Protein AF-A0AAD0M467-F1 (afdb_monomer_lite)

Secondary structure (DSSP, 8-state):
----EE-S-EEHHHHHHH-SS--SEEEEEE--S--S---TT-SEEEEE--EETTEE-HHHHHHHHHHHHTT--EEEEEETT-SS-HHHHHHHHHHTT-EEEEEPPSS--HHHHHHHHHHHHHHHHHHHT-TT--S-EETHHHHHHHHHHHHTT---SSS-S-HHHIIIIITT--HHHHHHHHHHHHHHHHHHHTSHHHHHHHHHHHHHHHHHHHHHHHHHHHHHHHHHHHHT-HHHHHHHHHHHHHTT-PPPHHHHHHHHHHHHHS-STHHHHHHHHHHHHTTTS--HHHHHHHHHHHHHHHHHHHTT--

Radius of gyration: 24.46 Å; chains: 1; bounding box: 50×54×77 Å

Foldseek 3Di:
DDQDEADDADEPVVLVVVLPDDRLHYENYEDPDADLDDRPSHQEYEYEFDDDPNHTDPSSLVNLLSCVVVVRAYEYEYELVHPDFLLVVLVSCVVSVHAYEHFQDPDPDPVSLVSSLVRVLRNLLNCLVCVVRPHHYPPLVLLLVCVLCVLVVHDDPDSDPDPVCCVRPVVSDDPVSVVVSSVSSVCSLQVSLVHPVSSSVVSVVVVVVVLVVLQVLQVVLLVQLLVCLVVVPLVSNVVSVVVCVVSVSHYPPVSLVVSLVSNVVRPDDSLVVVLVVLVVVLVPDPDVVSNVVSVVSNVVSVVSVVVVVD

Organism: NCBI:txid629260

Structure (mmCIF, N/CA/C/O backbone):
data_AF-A0AAD0M467-F1
#
_entry.id   AF-A0AAD0M467-F1
#
loop_
_atom_site.group_PDB
_atom_site.id
_atom_site.type_symbol
_atom_site.label_atom_id
_atom_site.label_alt_id
_atom_site.label_comp_id
_atom_site.label_asym_id
_atom_site.label_entity_id
_atom_site.label_seq_id
_atom_site.pdbx_PDB_ins_code
_atom_site.Cartn_x
_atom_site.Cartn_y
_atom_site.Cartn_z
_atom_site.occupancy
_atom_site.B_iso_or_equiv
_atom_site.auth_seq_id
_atom_site.auth_comp_id
_atom_site.auth_asym_id
_atom_site.auth_atom_id
_atom_site.pdbx_PDB_model_num
ATOM 1 N N . MET A 1 1 ? 8.863 -8.932 20.122 1.00 42.50 1 MET A N 1
ATOM 2 C CA . MET A 1 1 ? 9.435 -9.953 19.214 1.00 42.50 1 MET A CA 1
ATOM 3 C C . MET A 1 1 ? 9.821 -9.207 17.952 1.00 42.50 1 MET A C 1
ATOM 5 O O . MET A 1 1 ? 9.033 -8.364 17.559 1.00 42.50 1 MET A O 1
ATOM 9 N N . SER A 1 2 ? 11.020 -9.396 17.398 1.00 50.34 2 SER A N 1
ATOM 10 C CA . SER A 1 2 ? 11.390 -8.725 16.142 1.00 50.34 2 SER A CA 1
ATOM 11 C C . SER A 1 2 ? 10.468 -9.203 15.022 1.00 50.34 2 SER A C 1
ATOM 13 O O . SER A 1 2 ? 10.265 -10.415 14.919 1.00 50.34 2 SER A O 1
ATOM 15 N N . ASP A 1 3 ? 9.960 -8.298 14.190 1.00 68.38 3 ASP A N 1
ATOM 16 C CA . ASP A 1 3 ? 9.276 -8.665 12.951 1.00 68.38 3 ASP A CA 1
ATOM 17 C C . ASP A 1 3 ? 10.282 -9.387 12.051 1.00 68.38 3 ASP A C 1
ATOM 19 O O . ASP A 1 3 ? 11.207 -8.787 11.504 1.00 68.38 3 ASP A O 1
ATOM 23 N N . GLN A 1 4 ? 10.188 -10.713 12.008 1.00 81.81 4 GLN A N 1
ATOM 24 C CA . GLN A 1 4 ? 11.037 -11.538 11.161 1.00 81.81 4 GLN A CA 1
ATOM 25 C C . GLN A 1 4 ? 10.384 -11.641 9.789 1.00 81.81 4 GLN A C 1
ATOM 27 O O . GLN A 1 4 ? 9.219 -12.026 9.679 1.00 81.81 4 GLN A O 1
ATOM 32 N N . TYR A 1 5 ? 11.157 -11.323 8.759 1.00 85.19 5 TYR A N 1
ATOM 33 C CA . TYR A 1 5 ? 10.729 -11.388 7.372 1.00 85.19 5 TYR A CA 1
ATOM 34 C C . TYR A 1 5 ? 11.536 -12.442 6.629 1.00 85.19 5 TYR A C 1
ATOM 36 O O . TYR A 1 5 ? 12.749 -12.564 6.816 1.00 85.19 5 TYR A O 1
ATOM 44 N N . LEU A 1 6 ? 10.857 -13.178 5.761 1.00 87.94 6 LEU A N 1
ATOM 45 C CA . LEU A 1 6 ? 11.460 -14.081 4.799 1.00 87.94 6 LEU A CA 1
ATOM 46 C C . LEU A 1 6 ? 11.201 -13.533 3.396 1.00 87.94 6 LEU A C 1
ATOM 48 O O . LEU A 1 6 ? 10.071 -13.569 2.921 1.00 87.94 6 LEU A O 1
ATOM 52 N N . PHE A 1 7 ? 12.254 -13.043 2.745 1.00 86.81 7 PHE A N 1
ATOM 53 C CA . PHE A 1 7 ? 12.218 -12.556 1.363 1.00 86.81 7 PHE A CA 1
ATOM 54 C C . PHE A 1 7 ? 12.885 -13.553 0.413 1.00 86.81 7 PHE A C 1
ATOM 56 O O . PHE A 1 7 ? 13.715 -14.368 0.828 1.00 86.81 7 PHE A O 1
ATOM 63 N N . GLY A 1 8 ? 12.559 -13.456 -0.872 1.00 84.38 8 GLY A N 1
ATOM 64 C CA . GLY A 1 8 ? 13.196 -14.216 -1.946 1.00 84.38 8 GLY A CA 1
ATOM 65 C C . GLY A 1 8 ? 12.226 -15.150 -2.666 1.00 84.38 8 GLY A C 1
ATOM 66 O O . GLY A 1 8 ? 11.065 -15.238 -2.290 1.00 84.38 8 GLY A O 1
ATOM 67 N N . PRO A 1 9 ? 12.678 -15.836 -3.724 1.00 89.56 9 PRO A N 1
ATOM 68 C CA . PRO A 1 9 ? 11.813 -16.723 -4.485 1.00 89.56 9 PRO A CA 1
ATOM 69 C C . PRO A 1 9 ? 11.494 -17.976 -3.665 1.00 89.56 9 PRO A C 1
ATOM 71 O O . PRO A 1 9 ? 12.374 -18.804 -3.423 1.00 89.56 9 PRO A O 1
ATOM 74 N N . HIS A 1 10 ? 10.230 -18.129 -3.282 1.00 93.44 10 HIS A N 1
ATOM 75 C CA . HIS A 1 10 ? 9.720 -19.312 -2.586 1.00 93.44 10 HIS A CA 1
ATOM 76 C C . HIS A 1 10 ? 8.592 -19.933 -3.392 1.00 93.44 10 HIS A C 1
ATOM 78 O O . HIS A 1 10 ? 7.775 -19.219 -3.955 1.00 93.44 10 HIS A O 1
ATOM 84 N N . LYS A 1 11 ? 8.500 -21.258 -3.419 1.00 94.00 11 LYS A N 1
ATOM 85 C CA . LYS A 1 11 ? 7.320 -21.945 -3.953 1.00 94.00 11 LYS A CA 1
ATOM 86 C C . LYS A 1 11 ? 6.336 -22.199 -2.830 1.00 94.00 11 LYS A C 1
ATOM 88 O O . LYS A 1 11 ? 6.740 -22.646 -1.753 1.00 94.00 11 LYS A O 1
ATOM 93 N N . ILE A 1 12 ? 5.047 -21.982 -3.076 1.00 92.31 12 ILE A N 1
ATOM 94 C CA . ILE A 1 12 ? 4.032 -22.286 -2.064 1.00 92.31 12 ILE A CA 1
ATOM 95 C C . ILE A 1 12 ? 4.047 -23.768 -1.667 1.00 92.31 12 ILE A C 1
ATOM 97 O O . ILE A 1 12 ? 3.876 -24.077 -0.487 1.00 92.31 12 ILE A O 1
ATOM 101 N N . SER A 1 13 ? 4.339 -24.679 -2.605 1.00 92.38 13 SER A N 1
ATOM 102 C CA . SER A 1 13 ? 4.487 -26.109 -2.307 1.00 92.38 13 SER A CA 1
ATOM 103 C C . SER A 1 13 ? 5.560 -26.391 -1.253 1.00 92.38 13 SER A C 1
ATOM 105 O O . SER A 1 13 ? 5.378 -27.257 -0.397 1.00 92.38 13 SER A O 1
ATOM 107 N N . ASP A 1 14 ? 6.668 -25.651 -1.305 1.00 92.00 14 ASP A N 1
ATOM 108 C CA . ASP A 1 14 ? 7.822 -25.861 -0.435 1.00 92.00 14 ASP A CA 1
ATOM 109 C C . ASP A 1 14 ? 7.540 -25.312 0.965 1.00 92.00 14 ASP A C 1
ATOM 111 O O . ASP A 1 14 ? 7.820 -25.976 1.964 1.00 92.00 14 ASP A O 1
ATOM 115 N N . LEU A 1 15 ? 6.897 -24.143 1.051 1.00 90.44 15 LEU A N 1
ATOM 116 C CA . LEU A 1 15 ? 6.472 -23.559 2.326 1.00 90.44 15 LEU A CA 1
ATOM 117 C C . LEU A 1 15 ? 5.465 -24.465 3.051 1.00 90.44 15 LEU A C 1
ATOM 119 O O . LEU A 1 15 ? 5.572 -24.691 4.259 1.00 90.44 15 LEU A O 1
ATOM 123 N N . LEU A 1 16 ? 4.522 -25.045 2.306 1.00 88.38 16 LEU A N 1
ATOM 124 C CA . LEU A 1 16 ? 3.522 -25.971 2.842 1.00 88.38 16 LEU A CA 1
ATOM 125 C C . LEU A 1 16 ? 4.108 -27.298 3.327 1.00 88.38 16 LEU A C 1
ATOM 127 O O . LEU A 1 16 ? 3.468 -27.965 4.139 1.00 88.38 16 LEU A O 1
ATOM 131 N N . ALA A 1 17 ? 5.293 -27.686 2.854 1.00 87.38 17 ALA A N 1
ATOM 132 C CA . ALA A 1 17 ? 5.981 -28.885 3.321 1.00 87.38 17 ALA A CA 1
ATOM 133 C C . ALA A 1 17 ? 6.684 -28.677 4.672 1.00 87.38 17 ALA A C 1
ATOM 135 O O . ALA A 1 17 ? 6.898 -29.647 5.398 1.00 87.38 17 ALA A O 1
ATOM 136 N N . VAL A 1 18 ? 7.046 -27.434 5.006 1.00 83.62 18 VAL A N 1
ATOM 137 C CA . VAL A 1 18 ? 7.773 -27.098 6.239 1.00 83.62 18 VAL A CA 1
ATOM 138 C C . VAL A 1 18 ? 6.812 -26.891 7.416 1.00 83.62 18 VAL A C 1
ATOM 140 O O . VAL A 1 18 ? 7.102 -27.405 8.489 1.00 83.62 18 VAL A O 1
ATOM 143 N N . GLN A 1 19 ? 5.664 -26.229 7.196 1.00 72.19 19 GLN A N 1
ATOM 144 C CA . GLN A 1 19 ? 4.566 -25.885 8.137 1.00 72.19 19 GLN A CA 1
ATOM 145 C C . GLN A 1 19 ? 4.924 -25.197 9.472 1.00 72.19 19 GLN A C 1
ATOM 147 O O . GLN A 1 19 ? 4.149 -24.352 9.909 1.00 72.19 19 GLN A O 1
ATOM 152 N N . GLU A 1 20 ? 6.056 -25.508 10.100 1.00 77.44 20 GLU A N 1
ATOM 153 C CA . GLU A 1 20 ? 6.498 -24.991 11.399 1.00 77.44 20 GLU A CA 1
ATOM 154 C C . GLU A 1 20 ? 7.774 -24.151 11.268 1.00 77.44 20 GLU A C 1
ATOM 156 O O . GLU A 1 20 ? 8.696 -24.490 10.519 1.00 77.44 20 GLU A O 1
ATOM 161 N N . GLY A 1 21 ? 7.862 -23.070 12.048 1.00 79.06 21 GLY A N 1
ATOM 162 C CA . GLY A 1 21 ? 9.080 -22.258 12.146 1.00 79.06 21 GLY A CA 1
ATOM 163 C C . GLY A 1 21 ? 9.312 -21.343 10.944 1.00 79.06 21 GLY A C 1
ATOM 164 O O . GLY A 1 21 ? 10.433 -20.874 10.730 1.00 79.06 21 GLY A O 1
ATOM 165 N N . LEU A 1 22 ? 8.262 -21.088 10.160 1.00 84.06 22 LEU A N 1
ATOM 166 C CA . LEU A 1 22 ? 8.288 -20.070 9.120 1.00 84.06 22 LEU A CA 1
ATOM 167 C C . LEU A 1 22 ? 8.335 -18.679 9.751 1.00 84.06 22 LEU A C 1
ATOM 169 O O . LEU A 1 22 ? 7.801 -18.437 10.836 1.00 84.06 22 LEU A O 1
ATOM 173 N N . ALA A 1 23 ? 8.967 -17.743 9.046 1.00 86.06 23 ALA A N 1
ATOM 174 C CA . ALA A 1 23 ? 8.872 -16.345 9.429 1.00 86.06 23 ALA A CA 1
ATOM 175 C C . ALA A 1 23 ? 7.393 -15.903 9.392 1.00 86.06 23 ALA A C 1
ATOM 177 O O . ALA A 1 23 ? 6.656 -16.318 8.495 1.00 86.06 23 ALA A O 1
ATOM 178 N N . PRO A 1 24 ? 6.949 -15.040 10.323 1.00 87.88 24 PRO A N 1
ATOM 179 C CA . PRO A 1 24 ? 5.575 -14.545 10.349 1.00 87.88 24 PRO A CA 1
ATOM 180 C C . PRO A 1 24 ? 5.214 -13.736 9.097 1.00 87.88 24 PRO A C 1
ATOM 182 O O . PRO A 1 24 ? 4.036 -13.611 8.779 1.00 87.88 24 PRO A O 1
ATOM 185 N N . HIS A 1 25 ? 6.198 -13.198 8.380 1.00 89.69 25 HIS A N 1
ATOM 186 C CA . HIS A 1 25 ? 5.993 -12.449 7.149 1.00 89.69 25 HIS A CA 1
ATOM 187 C C . HIS A 1 25 ? 6.814 -13.090 6.029 1.00 89.69 25 HIS A C 1
ATOM 189 O O . HIS A 1 25 ? 8.039 -13.169 6.139 1.00 89.69 25 HIS A O 1
ATOM 195 N N . VAL A 1 26 ? 6.155 -13.565 4.970 1.00 92.19 26 VAL A N 1
ATOM 196 C CA . VAL A 1 26 ? 6.812 -14.269 3.855 1.00 92.19 26 VAL A CA 1
ATOM 197 C C . VAL A 1 26 ? 6.483 -13.586 2.538 1.00 92.19 26 VAL A C 1
ATOM 199 O O . VAL A 1 26 ? 5.330 -13.281 2.273 1.00 92.19 26 VAL A O 1
ATOM 202 N N . PHE A 1 27 ? 7.493 -13.363 1.713 1.00 93.12 27 PHE A N 1
ATOM 203 C CA . PHE A 1 27 ? 7.432 -12.529 0.521 1.00 93.12 27 PHE A CA 1
ATOM 204 C C . PHE A 1 27 ? 8.228 -13.159 -0.623 1.00 93.12 27 PHE A C 1
ATOM 206 O O . PHE A 1 27 ? 9.227 -13.835 -0.376 1.00 93.12 27 PHE A O 1
ATOM 213 N N . GLY A 1 28 ? 7.805 -12.915 -1.861 1.00 93.62 28 GLY A N 1
ATOM 214 C CA . GLY A 1 28 ? 8.350 -13.512 -3.077 1.00 93.62 28 GLY A CA 1
ATOM 215 C C . GLY A 1 28 ? 7.804 -14.914 -3.361 1.00 93.62 28 GLY A C 1
ATOM 216 O O . GLY A 1 28 ? 8.515 -15.758 -3.912 1.00 93.62 28 GLY A O 1
ATOM 217 N N . VAL A 1 29 ? 6.555 -15.193 -2.967 1.00 95.38 29 VAL A N 1
ATOM 218 C CA . VAL A 1 29 ? 5.943 -16.521 -3.120 1.00 95.38 29 VAL A CA 1
ATOM 219 C C . VAL A 1 29 ? 5.371 -16.711 -4.528 1.00 95.38 29 VAL A C 1
ATOM 221 O O . VAL A 1 29 ? 4.432 -16.028 -4.932 1.00 95.38 29 VAL A O 1
ATOM 224 N N . ASP A 1 30 ? 5.908 -17.680 -5.262 1.00 95.50 30 ASP A N 1
ATOM 225 C CA . ASP A 1 30 ? 5.357 -18.212 -6.507 1.00 95.50 30 ASP A CA 1
ATOM 226 C C . ASP A 1 30 ? 4.302 -19.284 -6.200 1.00 95.50 30 ASP A C 1
ATOM 228 O O . ASP A 1 30 ? 4.546 -20.245 -5.457 1.00 95.50 30 ASP A O 1
ATOM 232 N N . VAL A 1 31 ? 3.119 -19.120 -6.791 1.00 93.88 31 VAL A N 1
ATOM 233 C CA . VAL A 1 31 ? 2.046 -20.113 -6.733 1.00 93.88 31 VAL A CA 1
ATOM 234 C C . VAL A 1 31 ? 2.275 -21.105 -7.868 1.00 93.88 31 VAL A C 1
ATOM 236 O O . VAL A 1 31 ? 1.841 -20.914 -9.006 1.00 93.88 31 VAL A O 1
ATOM 239 N N . ASP A 1 32 ? 3.021 -22.160 -7.550 1.00 92.19 32 ASP A N 1
ATOM 240 C CA . ASP A 1 32 ? 3.384 -23.216 -8.493 1.00 92.19 32 ASP A CA 1
ATOM 241 C C . ASP A 1 32 ? 2.405 -24.396 -8.499 1.00 92.19 32 ASP A C 1
ATOM 243 O O . ASP A 1 32 ? 2.397 -25.187 -9.445 1.00 92.19 32 ASP A O 1
ATOM 247 N N . ALA A 1 33 ? 1.578 -24.500 -7.460 1.00 84.88 33 ALA A N 1
ATOM 248 C CA . ALA A 1 33 ? 0.423 -25.376 -7.408 1.00 84.88 33 ALA A CA 1
ATOM 249 C C . ALA A 1 33 ? -0.620 -24.822 -6.435 1.00 84.88 33 ALA A C 1
ATOM 251 O O . ALA A 1 33 ? -0.297 -24.400 -5.321 1.00 84.88 33 ALA A O 1
ATOM 252 N N . PHE A 1 34 ? -1.890 -24.909 -6.818 1.00 81.75 34 PHE A N 1
ATOM 253 C CA . PHE A 1 34 ? -2.986 -24.655 -5.895 1.00 81.75 34 PHE A CA 1
ATOM 254 C C . PHE A 1 34 ? -3.009 -25.678 -4.748 1.00 81.75 34 PHE A C 1
ATOM 256 O O . PHE A 1 34 ? -2.998 -26.894 -4.963 1.00 81.75 34 PHE A O 1
ATOM 263 N N . SER A 1 35 ? -3.121 -25.179 -3.519 1.00 76.81 35 SER A N 1
ATOM 264 C CA . SER A 1 35 ? -3.303 -25.988 -2.317 1.00 76.81 35 SER A CA 1
ATOM 265 C C . SER A 1 35 ? -4.427 -25.401 -1.470 1.00 76.81 35 SER A C 1
ATOM 267 O O . SER A 1 35 ? -4.420 -24.196 -1.249 1.00 76.81 35 SER A O 1
ATOM 269 N N . PRO A 1 36 ? -5.354 -26.222 -0.941 1.00 74.88 36 PRO A N 1
ATOM 270 C CA . PRO A 1 36 ? -6.398 -25.758 -0.028 1.00 74.88 36 PRO A CA 1
ATOM 271 C C . PRO A 1 36 ? -5.880 -25.468 1.391 1.00 74.88 36 PRO A C 1
ATOM 273 O O . PRO A 1 36 ? -6.660 -25.112 2.273 1.00 74.88 36 PRO A O 1
ATOM 276 N N . LEU A 1 37 ? -4.595 -25.727 1.655 1.00 77.62 37 LEU A N 1
ATOM 277 C CA . LEU A 1 37 ? -3.980 -25.532 2.961 1.00 77.62 37 LEU A CA 1
ATOM 278 C C . LEU A 1 37 ? -3.361 -24.139 3.045 1.00 77.62 37 LEU A C 1
ATOM 280 O O . LEU A 1 37 ? -2.554 -23.758 2.200 1.00 77.62 37 LEU A O 1
ATOM 284 N N . THR A 1 38 ? -3.692 -23.420 4.112 1.00 79.62 38 THR A N 1
ATOM 285 C CA . THR A 1 38 ? -3.069 -22.145 4.474 1.00 79.62 38 THR A CA 1
ATOM 286 C C . THR A 1 38 ? -1.960 -22.361 5.500 1.00 79.62 38 THR A C 1
ATOM 288 O O . THR A 1 38 ? -2.052 -23.253 6.345 1.00 79.62 38 THR A O 1
ATOM 291 N N . LEU A 1 39 ? -0.935 -21.515 5.472 1.00 83.31 39 LEU A N 1
ATOM 292 C CA . LEU A 1 39 ? 0.167 -21.542 6.436 1.00 83.31 39 LEU A CA 1
ATOM 293 C C . LEU A 1 39 ? -0.277 -20.901 7.763 1.00 83.31 39 LEU A C 1
ATOM 295 O O . LEU A 1 39 ? -0.512 -19.699 7.826 1.00 83.31 39 LEU A O 1
ATOM 299 N N . SER A 1 40 ? -0.414 -21.702 8.824 1.00 74.19 40 SER A N 1
ATOM 300 C CA . SER A 1 40 ? -1.068 -21.302 10.085 1.00 74.19 40 SER A CA 1
ATOM 301 C C . SER A 1 40 ? -0.310 -20.272 10.928 1.00 74.19 40 SER A C 1
ATOM 303 O O . SER A 1 40 ? -0.919 -19.616 11.767 1.00 74.19 40 SER A O 1
ATOM 305 N N . GLU A 1 41 ? 1.004 -20.138 10.736 1.00 81.00 41 GLU A N 1
ATOM 306 C CA . GLU A 1 41 ? 1.863 -19.234 11.523 1.00 81.00 41 GLU A CA 1
ATOM 307 C C . GLU A 1 41 ? 2.136 -17.894 10.820 1.00 81.00 41 GLU A C 1
ATOM 309 O O . GLU A 1 41 ? 2.733 -16.988 11.408 1.00 81.00 41 GLU A O 1
ATOM 314 N N . ILE A 1 42 ? 1.689 -17.747 9.569 1.00 85.06 42 ILE A N 1
ATOM 315 C CA . ILE A 1 42 ? 1.965 -16.562 8.761 1.00 85.06 42 ILE A CA 1
ATOM 316 C C . ILE A 1 42 ? 0.957 -15.451 9.065 1.00 85.06 42 ILE A C 1
ATOM 318 O O . ILE A 1 42 ? -0.255 -15.607 8.926 1.00 85.06 42 ILE A O 1
ATOM 322 N N . LYS A 1 43 ? 1.495 -14.288 9.429 1.00 87.44 43 LYS A N 1
ATOM 323 C CA . LYS A 1 43 ? 0.781 -13.027 9.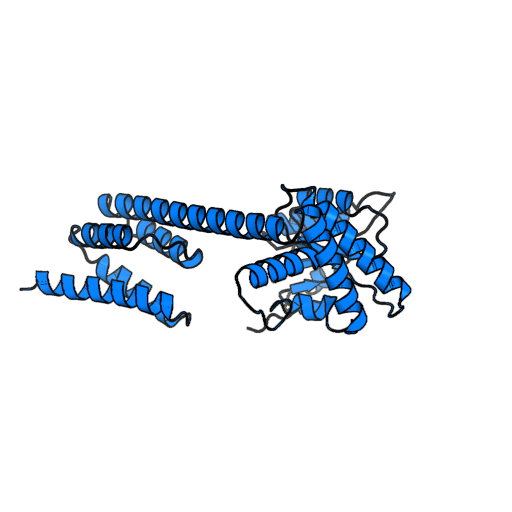647 1.00 87.44 43 LYS A CA 1
ATOM 324 C C . LYS A 1 43 ? 0.644 -12.184 8.386 1.00 87.44 43 LYS A C 1
ATOM 326 O O . LYS A 1 43 ? -0.236 -11.336 8.354 1.00 87.44 43 LYS A O 1
ATOM 331 N N . SER A 1 44 ? 1.500 -12.358 7.383 1.00 90.56 44 SER A N 1
ATOM 332 C CA . SER A 1 44 ? 1.279 -11.787 6.051 1.00 90.56 44 SER A CA 1
ATOM 333 C C . SER A 1 44 ? 2.045 -12.533 4.971 1.00 90.56 44 SER A C 1
ATOM 335 O O . SER A 1 44 ? 3.159 -13.005 5.214 1.00 90.56 44 SER A O 1
ATOM 337 N N . ILE A 1 45 ? 1.488 -12.561 3.762 1.00 93.69 45 ILE A N 1
ATOM 338 C CA . ILE A 1 45 ? 2.102 -13.234 2.619 1.00 93.69 45 ILE A CA 1
ATOM 339 C C . ILE A 1 45 ? 2.119 -12.353 1.368 1.00 93.69 45 ILE A C 1
ATOM 341 O O . ILE A 1 45 ? 1.127 -11.698 1.046 1.00 93.69 45 ILE A O 1
ATOM 345 N N . GLY A 1 46 ? 3.251 -12.339 0.671 1.00 95.25 46 GLY A N 1
ATOM 346 C CA . GLY A 1 46 ? 3.435 -11.707 -0.626 1.00 95.25 46 GLY A CA 1
ATOM 347 C C . GLY A 1 46 ? 3.493 -12.737 -1.748 1.00 95.25 46 GLY A C 1
ATOM 348 O O . GLY A 1 46 ? 4.338 -13.633 -1.722 1.00 95.25 46 GLY A O 1
ATOM 349 N N . PHE A 1 47 ? 2.580 -12.625 -2.713 1.00 96.81 47 PHE A N 1
ATOM 350 C CA . PHE A 1 47 ? 2.530 -13.481 -3.893 1.00 96.81 47 PHE A CA 1
ATOM 351 C C . PHE A 1 47 ? 3.000 -12.732 -5.132 1.00 96.81 47 PHE A C 1
ATOM 353 O O . PHE A 1 47 ? 2.505 -11.643 -5.429 1.00 96.81 47 PHE A O 1
ATOM 360 N N . VAL A 1 48 ? 3.898 -13.347 -5.897 1.00 96.75 48 VAL A N 1
ATOM 361 C CA . VAL A 1 48 ? 4.404 -12.770 -7.144 1.00 96.75 48 VAL A CA 1
ATOM 362 C C . VAL A 1 48 ? 3.322 -12.825 -8.217 1.00 96.75 48 VAL A C 1
ATOM 364 O O . VAL A 1 48 ? 2.775 -13.882 -8.535 1.00 96.75 48 VAL A O 1
ATOM 367 N N . ALA A 1 49 ? 3.017 -11.665 -8.793 1.00 97.12 49 ALA A N 1
ATOM 368 C CA . ALA A 1 49 ? 2.048 -11.517 -9.860 1.00 97.12 49 ALA A CA 1
ATOM 369 C C . ALA A 1 49 ? 2.473 -12.329 -11.088 1.00 97.12 49 ALA A C 1
ATOM 371 O O . ALA A 1 49 ? 3.610 -12.255 -11.560 1.00 97.12 49 ALA A O 1
ATOM 372 N N . LYS A 1 50 ? 1.523 -13.081 -11.642 1.00 95.38 50 LYS A N 1
ATOM 373 C CA . LYS A 1 50 ? 1.759 -13.999 -12.755 1.00 95.38 50 LYS A CA 1
ATOM 374 C C . LYS A 1 50 ? 0.617 -13.927 -13.754 1.00 95.38 50 LYS A C 1
ATOM 376 O O . LYS A 1 50 ? -0.548 -13.824 -13.374 1.00 95.38 50 LYS A O 1
ATOM 381 N N . ILE A 1 51 ? 0.967 -13.989 -15.038 1.00 95.06 51 ILE A N 1
ATOM 382 C CA . ILE A 1 51 ? 0.016 -13.964 -16.151 1.00 95.06 51 ILE A CA 1
ATOM 383 C C . ILE A 1 51 ? 0.119 -15.255 -16.948 1.00 95.06 51 ILE A C 1
ATOM 385 O O . ILE A 1 51 ? 1.208 -15.669 -17.347 1.00 95.06 51 ILE A O 1
ATOM 389 N N . VAL A 1 52 ? -1.034 -15.847 -17.247 1.00 91.81 52 VAL A N 1
ATOM 390 C CA . VAL A 1 52 ? -1.177 -17.014 -18.118 1.00 91.81 52 VAL A CA 1
ATOM 391 C C . VAL A 1 52 ? -2.257 -16.701 -19.148 1.00 91.81 52 VAL A C 1
ATOM 393 O O . VAL A 1 52 ? -3.373 -16.322 -18.812 1.00 91.81 52 VAL A O 1
ATOM 396 N N . GLY A 1 53 ? -1.923 -16.799 -20.438 1.00 88.56 53 GLY A N 1
ATOM 397 C CA . GLY A 1 53 ? -2.889 -16.520 -21.510 1.00 88.56 53 GLY A CA 1
ATOM 398 C C . GLY A 1 53 ? -3.368 -15.061 -21.586 1.00 88.56 53 GLY A C 1
ATOM 399 O O . GLY A 1 53 ? -4.450 -14.808 -22.106 1.00 88.56 53 GLY A O 1
ATOM 400 N N . GLY A 1 54 ? -2.577 -14.104 -21.084 1.00 89.94 54 GLY A N 1
ATOM 401 C CA . GLY A 1 54 ? -2.913 -12.672 -21.103 1.00 89.94 54 GLY A CA 1
ATOM 402 C C . GLY A 1 54 ? -3.843 -12.216 -19.974 1.00 89.94 54 GLY A C 1
ATOM 403 O O . GLY A 1 54 ? -4.319 -11.086 -20.007 1.00 89.94 54 GLY A O 1
ATOM 404 N N . GLN A 1 55 ? -4.105 -13.075 -18.989 1.00 92.81 55 GLN A N 1
ATOM 405 C CA . GLN A 1 55 ? -4.864 -12.760 -17.780 1.00 92.81 55 GLN A CA 1
ATOM 406 C C . GLN A 1 55 ? -4.061 -13.158 -16.542 1.00 92.81 55 GLN A C 1
ATOM 408 O O . GLN A 1 55 ? -3.125 -13.952 -16.650 1.00 92.81 55 GLN A O 1
ATOM 413 N N . PHE A 1 56 ? -4.428 -12.622 -15.377 1.00 94.88 56 PHE A N 1
ATOM 414 C CA . PHE A 1 56 ? -3.886 -13.100 -14.106 1.00 94.88 56 PHE A CA 1
ATOM 415 C C . PHE A 1 56 ? -4.086 -14.609 -13.963 1.00 94.88 56 PHE A C 1
ATOM 417 O O . PHE A 1 56 ? -5.133 -15.142 -14.334 1.00 94.88 56 PHE A O 1
ATOM 424 N N . ASP A 1 57 ? -3.067 -15.281 -13.438 1.00 95.31 57 ASP A N 1
ATOM 425 C CA . ASP A 1 57 ? -3.104 -16.718 -13.198 1.00 95.31 57 ASP A CA 1
ATOM 426 C C . ASP A 1 57 ? -4.246 -17.074 -12.230 1.00 95.31 57 ASP A C 1
ATOM 428 O O . ASP A 1 57 ? -4.348 -16.513 -11.138 1.00 95.31 57 ASP A O 1
ATOM 432 N N . TYR A 1 58 ? -5.124 -17.997 -12.629 1.00 93.50 58 TYR A N 1
ATOM 433 C CA . TYR A 1 58 ? -6.288 -18.364 -11.819 1.00 93.50 58 TYR A CA 1
ATOM 434 C C . TYR A 1 58 ? -5.876 -19.027 -10.506 1.00 93.50 58 TYR A C 1
ATOM 436 O O . TYR A 1 58 ? -6.472 -18.742 -9.472 1.00 93.50 58 TYR A O 1
ATOM 444 N N . GLU A 1 59 ? -4.828 -19.857 -10.526 1.00 94.50 59 GLU A N 1
ATOM 445 C CA . GLU A 1 59 ? -4.342 -20.526 -9.315 1.00 94.50 59 GLU A CA 1
ATOM 446 C C . GLU A 1 59 ? -3.805 -19.521 -8.290 1.00 94.50 59 GLU A C 1
ATOM 448 O O . GLU A 1 59 ? -4.026 -19.685 -7.088 1.00 94.50 59 GLU A O 1
ATOM 453 N N . LEU A 1 60 ? -3.161 -18.446 -8.760 1.00 95.62 60 LEU A N 1
ATOM 454 C CA . LEU A 1 60 ? -2.729 -17.328 -7.923 1.00 95.62 60 LEU A CA 1
ATOM 455 C C . LEU A 1 60 ? -3.934 -16.654 -7.255 1.00 95.62 60 LEU A C 1
ATOM 457 O O . LEU A 1 60 ? -3.959 -16.520 -6.033 1.00 95.62 60 LEU A O 1
ATOM 461 N N . LEU A 1 61 ? -4.948 -16.271 -8.038 1.00 95.19 61 LEU A N 1
ATOM 462 C CA . LEU A 1 61 ? -6.132 -15.585 -7.510 1.00 95.19 61 LEU A CA 1
ATOM 463 C C . LEU A 1 61 ? -6.914 -16.459 -6.519 1.00 95.19 61 LEU A C 1
ATOM 465 O O . LEU A 1 61 ? -7.287 -15.981 -5.447 1.00 95.19 61 LEU A O 1
ATOM 469 N N . ASP A 1 62 ? -7.115 -17.739 -6.833 1.00 94.06 62 ASP A N 1
ATOM 470 C CA . ASP A 1 62 ? -7.808 -18.680 -5.948 1.00 94.06 62 ASP A CA 1
ATOM 471 C C . ASP A 1 62 ? -7.045 -18.884 -4.631 1.00 94.06 62 ASP A C 1
ATOM 473 O O . ASP A 1 62 ? -7.650 -18.926 -3.557 1.00 94.06 62 ASP A O 1
ATOM 477 N N . THR A 1 63 ? -5.713 -18.947 -4.692 1.00 93.88 63 THR A N 1
ATOM 478 C CA . THR A 1 63 ? -4.855 -19.028 -3.501 1.00 93.88 63 THR A CA 1
ATOM 479 C C . THR A 1 63 ? -4.978 -17.763 -2.649 1.00 93.88 63 THR A C 1
ATOM 481 O O . THR A 1 63 ? -5.191 -17.854 -1.440 1.00 93.88 63 THR A O 1
ATOM 484 N N . MET A 1 64 ? -4.928 -16.574 -3.256 1.00 94.31 64 MET A N 1
ATOM 485 C CA . MET A 1 64 ? -5.116 -15.307 -2.536 1.00 94.31 64 MET A CA 1
ATOM 486 C C . MET A 1 64 ? -6.486 -15.255 -1.843 1.00 94.31 64 MET A C 1
ATOM 488 O O . MET A 1 64 ? -6.578 -14.912 -0.666 1.00 94.31 64 MET A O 1
ATOM 492 N N . ILE A 1 65 ? -7.557 -15.676 -2.520 1.00 92.62 65 ILE A N 1
ATOM 493 C CA . ILE A 1 65 ? -8.902 -15.719 -1.925 1.00 92.62 65 ILE A CA 1
ATOM 494 C C . ILE A 1 65 ? -8.940 -16.623 -0.682 1.00 92.62 65 ILE A C 1
ATOM 496 O O . ILE A 1 65 ? -9.615 -16.287 0.292 1.00 92.62 65 ILE A O 1
ATOM 500 N N . GLN A 1 66 ? -8.204 -17.735 -0.661 1.00 90.62 66 GLN A N 1
ATOM 501 C CA . GLN A 1 66 ? -8.131 -18.592 0.528 1.00 90.62 66 GLN A CA 1
ATOM 502 C C . GLN A 1 66 ? -7.401 -17.940 1.697 1.00 90.62 66 GLN A C 1
ATOM 504 O O . GLN A 1 66 ? -7.884 -17.997 2.827 1.00 90.62 66 GLN A O 1
ATOM 509 N N . TYR A 1 67 ? -6.268 -17.282 1.444 1.00 90.62 67 TYR A N 1
ATOM 510 C CA . TYR A 1 67 ? -5.546 -16.569 2.502 1.00 90.62 67 TYR A CA 1
ATOM 511 C C . TYR A 1 67 ? -6.389 -15.429 3.091 1.00 90.62 67 TYR A C 1
ATOM 513 O O . TYR A 1 67 ? -6.373 -15.197 4.302 1.00 90.62 67 TYR A O 1
ATOM 521 N N . ARG A 1 68 ? -7.229 -14.797 2.267 1.00 88.25 68 ARG A N 1
ATOM 522 C CA . ARG A 1 68 ? -8.195 -13.795 2.720 1.00 88.25 68 ARG A CA 1
ATOM 523 C C . ARG A 1 68 ? -9.239 -14.402 3.659 1.00 88.25 68 ARG A C 1
ATOM 525 O O . ARG A 1 68 ? -9.592 -13.780 4.658 1.00 88.25 68 ARG A O 1
ATOM 532 N N . GLN A 1 69 ? -9.727 -15.613 3.375 1.00 87.50 69 GLN A N 1
ATOM 533 C CA . GLN A 1 69 ? -10.721 -16.298 4.216 1.00 87.50 69 GLN A CA 1
ATOM 534 C C . GLN A 1 69 ? -10.204 -16.619 5.623 1.00 87.50 69 GLN A C 1
ATOM 536 O O . GLN A 1 69 ? -11.003 -16.696 6.554 1.00 87.50 69 GLN A O 1
ATOM 541 N N . VAL A 1 70 ? -8.888 -16.768 5.793 1.00 85.69 70 VAL A N 1
ATOM 542 C CA . VAL A 1 70 ? -8.247 -16.937 7.109 1.00 85.69 70 VAL A CA 1
ATOM 543 C C . VAL A 1 70 ? -7.750 -15.616 7.706 1.00 85.69 70 VAL A C 1
ATOM 545 O O . VAL A 1 70 ? -6.993 -15.625 8.671 1.00 85.69 70 VAL A O 1
ATOM 548 N N . HIS A 1 71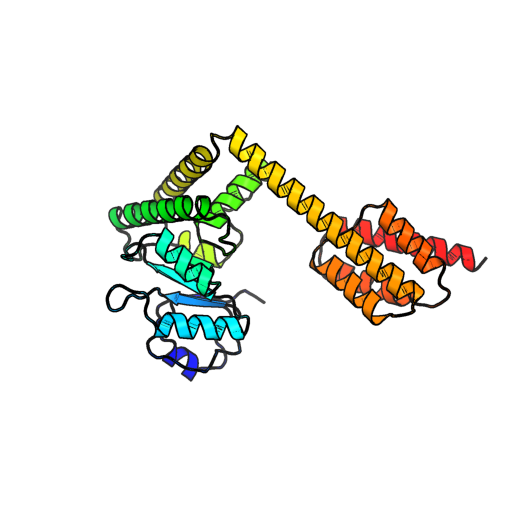 ? -8.188 -14.478 7.154 1.00 85.19 71 HIS A N 1
ATOM 549 C CA . HIS A 1 71 ? -7.814 -13.128 7.584 1.00 85.19 71 HIS A CA 1
ATOM 550 C C . HIS A 1 71 ? -6.300 -12.870 7.589 1.00 85.19 71 HIS A C 1
ATOM 552 O O . HIS A 1 71 ? -5.815 -12.073 8.388 1.00 85.19 71 HIS A O 1
ATOM 558 N N . CYS A 1 72 ? -5.551 -13.526 6.698 1.00 86.69 72 CYS A N 1
ATOM 559 C CA . CYS A 1 72 ? -4.140 -13.232 6.484 1.00 86.69 72 CYS A CA 1
ATOM 560 C C . CYS A 1 72 ? -4.020 -12.048 5.503 1.00 86.69 72 CYS A C 1
ATOM 562 O O . CYS A 1 72 ? -4.527 -12.155 4.386 1.00 86.69 72 CYS A O 1
ATOM 564 N N . PRO A 1 73 ? -3.386 -10.921 5.882 1.00 90.38 73 PRO A N 1
ATOM 565 C CA . PRO A 1 73 ? -3.004 -9.859 4.957 1.00 90.38 73 PRO A CA 1
ATOM 566 C C . PRO A 1 73 ? -2.206 -10.381 3.758 1.00 90.38 73 PRO A C 1
ATOM 568 O O . PRO A 1 73 ? -1.187 -11.060 3.920 1.00 90.38 73 PRO A O 1
ATOM 571 N N . ILE A 1 74 ? -2.654 -10.018 2.558 1.00 94.31 74 ILE A N 1
ATOM 572 C CA . ILE A 1 74 ? -2.051 -10.446 1.294 1.00 94.31 74 ILE A CA 1
ATOM 573 C C . ILE A 1 74 ? -1.454 -9.247 0.574 1.00 94.31 74 ILE A C 1
ATOM 575 O O . ILE A 1 74 ? -2.091 -8.198 0.468 1.00 94.31 74 ILE A O 1
ATOM 579 N N . PHE A 1 75 ? -0.268 -9.445 0.015 1.00 95.81 75 PHE A N 1
ATOM 580 C CA . PHE A 1 75 ? 0.402 -8.510 -0.871 1.00 95.81 75 PHE A CA 1
ATOM 581 C C . PHE A 1 75 ? 0.546 -9.145 -2.257 1.00 95.81 75 PHE A C 1
ATOM 583 O O . PHE A 1 75 ? 1.077 -10.242 -2.397 1.00 95.81 75 PHE A O 1
ATOM 590 N N . LEU A 1 76 ? 0.056 -8.470 -3.291 1.00 97.62 76 LEU A N 1
ATOM 591 C CA . LEU A 1 76 ? 0.324 -8.807 -4.681 1.00 97.62 76 LEU A CA 1
ATOM 592 C C . LEU A 1 76 ? 1.601 -8.084 -5.110 1.00 97.62 76 LEU A C 1
ATOM 594 O O . LEU A 1 76 ? 1.619 -6.860 -5.239 1.00 97.62 76 LEU A O 1
ATOM 598 N N . GLU A 1 77 ? 2.670 -8.839 -5.317 1.00 97.06 77 GLU A N 1
ATOM 599 C CA . GLU A 1 77 ? 3.973 -8.331 -5.730 1.00 97.06 77 GLU A CA 1
ATOM 600 C C . GLU A 1 77 ? 4.050 -8.255 -7.249 1.00 97.06 77 GLU A C 1
ATOM 602 O O . GLU A 1 77 ? 4.123 -9.271 -7.934 1.00 97.06 77 GLU A O 1
ATOM 607 N N . VAL A 1 78 ? 4.027 -7.044 -7.786 1.00 97.25 78 VAL A N 1
ATOM 608 C CA . VAL A 1 78 ? 3.937 -6.760 -9.214 1.00 97.25 78 VAL A CA 1
ATOM 609 C C . VAL A 1 78 ? 5.317 -6.360 -9.729 1.00 97.25 78 VAL A C 1
ATOM 611 O O . VAL A 1 78 ? 5.780 -5.268 -9.392 1.00 97.25 78 VAL A O 1
ATOM 614 N N . PRO A 1 79 ? 5.973 -7.196 -10.555 1.00 94.44 79 PRO A N 1
ATOM 615 C CA . PRO A 1 79 ? 7.234 -6.841 -11.196 1.00 94.44 79 PRO A CA 1
ATOM 616 C C . PRO A 1 79 ? 7.147 -5.531 -11.981 1.00 94.44 79 PRO A C 1
ATOM 618 O O . PRO A 1 79 ? 6.141 -5.245 -12.628 1.00 94.44 79 PRO A O 1
ATOM 621 N N . PHE A 1 80 ? 8.224 -4.747 -11.985 1.00 91.88 80 PHE A N 1
ATOM 622 C CA . PHE A 1 80 ? 8.289 -3.483 -12.729 1.00 91.88 80 PHE A CA 1
ATOM 623 C C . PHE A 1 80 ? 8.060 -3.613 -14.247 1.00 91.88 80 PHE A C 1
ATOM 625 O O . PHE A 1 80 ? 7.790 -2.631 -14.939 1.00 91.88 80 PHE A O 1
ATOM 632 N N . ASP A 1 81 ? 8.238 -4.815 -14.788 1.00 90.88 81 ASP A N 1
ATOM 633 C CA . ASP A 1 81 ? 8.042 -5.161 -16.187 1.00 90.88 81 ASP A CA 1
ATOM 634 C C . ASP A 1 81 ? 6.757 -5.957 -16.442 1.00 90.88 81 ASP A C 1
ATOM 636 O O . ASP A 1 81 ? 6.570 -6.476 -17.547 1.00 90.88 81 ASP A O 1
ATOM 640 N N . PHE A 1 82 ? 5.863 -6.015 -15.454 1.00 95.31 82 PHE A N 1
ATOM 641 C CA . PHE A 1 82 ? 4.594 -6.710 -15.566 1.00 95.31 82 PHE A CA 1
ATOM 642 C C . PHE A 1 82 ? 3.745 -6.109 -16.703 1.00 95.31 82 PHE A C 1
ATOM 644 O O . PHE A 1 82 ? 3.579 -4.894 -16.789 1.00 95.31 82 PHE A O 1
ATOM 651 N N . PRO A 1 83 ? 3.201 -6.931 -17.618 1.00 93.94 83 PRO A N 1
ATOM 652 C CA . PRO A 1 83 ? 2.658 -6.443 -18.887 1.00 93.94 83 PRO A CA 1
ATOM 653 C C . PRO A 1 83 ? 1.234 -5.866 -18.799 1.00 93.94 83 PRO A C 1
ATOM 655 O O . PRO A 1 83 ? 0.650 -5.545 -19.834 1.00 93.94 83 PRO A O 1
ATOM 658 N N . MET A 1 84 ? 0.651 -5.756 -17.602 1.00 94.50 84 MET A N 1
ATOM 659 C CA . MET A 1 84 ? -0.669 -5.151 -17.389 1.00 94.50 84 MET A CA 1
ATOM 660 C C . MET A 1 84 ? -0.552 -3.695 -16.943 1.00 94.50 84 MET A C 1
ATOM 662 O O . MET A 1 84 ? 0.415 -3.312 -16.291 1.00 94.50 84 MET A O 1
ATOM 666 N N . THR A 1 85 ? -1.565 -2.888 -17.262 1.00 95.62 85 THR A N 1
ATOM 667 C CA . THR A 1 85 ? -1.630 -1.502 -16.778 1.00 95.62 85 THR A CA 1
ATOM 668 C C . THR A 1 85 ? -1.830 -1.475 -15.266 1.00 95.62 85 THR A C 1
ATOM 670 O O . THR A 1 85 ? -2.465 -2.373 -14.701 1.00 95.62 85 THR A O 1
ATOM 673 N N . ALA A 1 86 ? -1.349 -0.426 -14.603 1.00 96.75 86 ALA A N 1
ATOM 674 C CA . ALA A 1 86 ? -1.500 -0.283 -13.158 1.00 96.75 86 ALA A CA 1
ATOM 675 C C . ALA A 1 86 ? -2.978 -0.298 -12.735 1.00 96.75 86 ALA A C 1
ATOM 677 O O . ALA A 1 86 ? -3.348 -0.913 -11.737 1.00 96.75 86 ALA A O 1
ATOM 678 N N . LYS A 1 87 ? -3.854 0.312 -13.542 1.00 95.94 87 LYS A N 1
ATOM 679 C CA . LYS A 1 87 ? -5.300 0.336 -13.293 1.00 95.94 87 LYS A CA 1
ATOM 680 C C . LYS A 1 87 ? -5.918 -1.061 -13.297 1.00 95.94 87 LYS A C 1
ATOM 682 O O . LYS A 1 87 ? -6.704 -1.373 -12.404 1.00 95.94 87 LYS A O 1
ATOM 687 N N . ASP A 1 88 ? -5.569 -1.898 -14.272 1.00 95.81 88 ASP A N 1
ATOM 688 C CA . ASP A 1 88 ? -6.090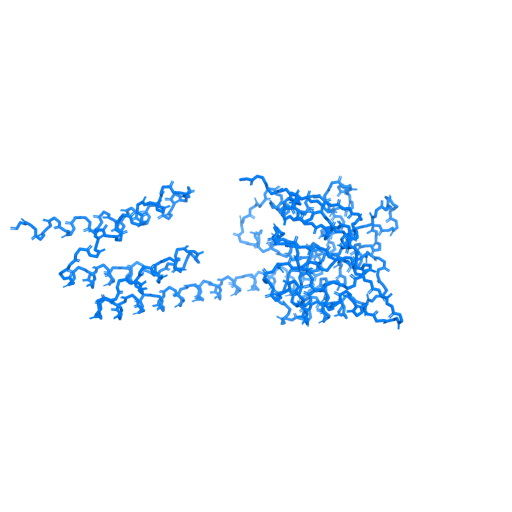 -3.268 -14.344 1.00 95.81 88 ASP A CA 1
ATOM 689 C C . ASP A 1 88 ? -5.596 -4.107 -13.161 1.00 95.81 88 ASP A C 1
ATOM 691 O O . ASP A 1 88 ? -6.362 -4.879 -12.581 1.00 95.81 88 ASP A O 1
ATOM 695 N N . VAL A 1 89 ? -4.338 -3.909 -12.756 1.00 97.25 89 VAL A N 1
ATOM 696 C CA . VAL A 1 89 ? -3.767 -4.553 -11.569 1.00 97.25 89 VAL A CA 1
ATOM 697 C C . VAL A 1 89 ? -4.514 -4.139 -10.300 1.00 97.25 89 VAL A C 1
ATOM 699 O O . VAL A 1 89 ? -4.914 -5.010 -9.531 1.00 97.25 89 VAL A O 1
ATOM 702 N N . LEU A 1 90 ? -4.770 -2.841 -10.094 1.00 97.00 90 LEU A N 1
ATOM 703 C CA . LEU A 1 90 ? -5.520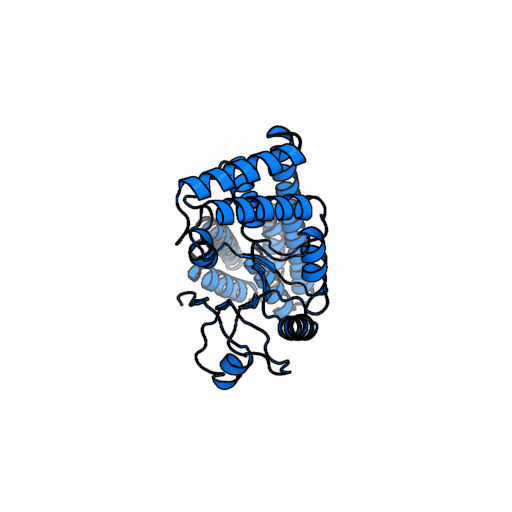 -2.351 -8.930 1.00 97.00 90 LEU A CA 1
ATOM 704 C C . LEU A 1 90 ? -6.958 -2.887 -8.898 1.00 97.00 90 LEU A C 1
ATOM 706 O O . LEU A 1 90 ? -7.456 -3.237 -7.832 1.00 97.00 90 LEU A O 1
ATOM 710 N N . ILE A 1 91 ? -7.628 -3.018 -10.046 1.00 94.62 91 ILE A N 1
ATOM 711 C CA . ILE A 1 91 ? -8.973 -3.618 -10.111 1.00 94.62 91 ILE A CA 1
ATOM 712 C C . ILE A 1 91 ? -8.945 -5.075 -9.631 1.00 94.62 91 ILE A C 1
ATOM 714 O O . ILE A 1 91 ? -9.805 -5.487 -8.848 1.00 94.62 91 ILE A O 1
ATOM 718 N N . VAL A 1 92 ? -7.955 -5.853 -10.076 1.00 95.19 92 VAL A N 1
ATOM 719 C CA . VAL A 1 92 ? -7.804 -7.253 -9.663 1.00 95.19 92 VAL A CA 1
ATOM 720 C C . VAL A 1 92 ? -7.448 -7.342 -8.182 1.00 95.19 92 VAL A C 1
ATOM 722 O O . VAL A 1 92 ? -8.129 -8.061 -7.450 1.00 95.19 92 VAL A O 1
ATOM 725 N N . ALA A 1 93 ? -6.470 -6.564 -7.720 1.00 96.31 93 ALA A N 1
ATOM 726 C CA . ALA A 1 93 ? -6.063 -6.517 -6.318 1.00 96.31 93 ALA A CA 1
ATOM 727 C C . ALA A 1 93 ? -7.236 -6.165 -5.389 1.00 96.31 93 ALA A C 1
ATOM 729 O O . ALA A 1 93 ? -7.445 -6.819 -4.368 1.00 96.31 93 ALA A O 1
ATOM 730 N N . HIS A 1 94 ? -8.074 -5.204 -5.787 1.00 94.19 94 HIS A N 1
ATOM 731 C CA . HIS A 1 94 ? -9.270 -4.833 -5.036 1.00 94.19 94 HIS A CA 1
ATOM 732 C C . HIS A 1 94 ? -10.268 -5.993 -4.908 1.00 94.19 94 HIS A C 1
ATOM 734 O O . HIS A 1 94 ? -10.847 -6.197 -3.844 1.00 94.19 94 HIS A O 1
ATOM 740 N N . SER A 1 95 ? -10.450 -6.789 -5.970 1.00 91.81 95 SER A N 1
ATOM 741 C CA . SER A 1 95 ? -11.400 -7.914 -5.979 1.00 91.81 95 SER A CA 1
ATOM 742 C C . SER A 1 95 ? -11.039 -9.033 -4.993 1.00 91.81 95 SER A C 1
ATOM 744 O O . SER A 1 95 ? -11.925 -9.712 -4.465 1.00 91.81 95 SER A O 1
ATOM 746 N N . VAL A 1 96 ? -9.745 -9.188 -4.707 1.00 92.38 96 VAL A N 1
ATOM 747 C CA . VAL A 1 96 ? -9.210 -10.160 -3.745 1.00 92.38 96 VAL A CA 1
ATOM 748 C C . VAL A 1 96 ? -8.783 -9.511 -2.424 1.00 92.38 96 VAL A C 1
ATOM 750 O O . VAL A 1 96 ? -8.238 -10.197 -1.567 1.00 92.38 96 VAL A O 1
ATOM 753 N N . GLU A 1 97 ? -9.074 -8.218 -2.238 1.00 92.94 97 GLU A N 1
ATOM 754 C CA . GLU A 1 97 ? -8.693 -7.407 -1.072 1.00 92.94 97 GLU A CA 1
ATOM 755 C C . GLU A 1 97 ? -7.194 -7.474 -0.726 1.00 92.94 97 GLU A C 1
ATOM 757 O O . GLU A 1 97 ? -6.819 -7.451 0.445 1.00 92.94 97 GLU A O 1
ATOM 762 N N . SER A 1 98 ? -6.324 -7.543 -1.736 1.00 94.69 98 SER A N 1
ATOM 763 C CA . SER A 1 98 ? -4.874 -7.545 -1.531 1.00 94.69 98 SER A CA 1
ATOM 764 C C . SER A 1 98 ? -4.284 -6.141 -1.579 1.00 94.69 98 SER A C 1
ATOM 766 O O . SER A 1 98 ? -4.645 -5.335 -2.440 1.00 94.69 98 SER A O 1
ATOM 768 N N . ASN A 1 99 ? -3.289 -5.897 -0.733 1.00 95.31 99 ASN A N 1
ATOM 769 C CA . ASN A 1 99 ? -2.339 -4.806 -0.927 1.00 95.31 99 ASN A CA 1
ATOM 770 C C . ASN A 1 99 ? -1.500 -5.066 -2.185 1.00 95.31 99 ASN A C 1
ATOM 772 O O . ASN A 1 99 ? -1.398 -6.202 -2.647 1.00 95.31 99 ASN A O 1
ATOM 776 N N . VAL A 1 100 ? -0.880 -4.031 -2.738 1.00 96.75 100 VAL A N 1
ATOM 777 C CA . VAL A 1 100 ? -0.019 -4.125 -3.922 1.00 96.75 100 VAL A CA 1
ATOM 778 C C . VAL A 1 100 ? 1.382 -3.644 -3.576 1.00 96.75 100 VAL A C 1
ATOM 780 O O . VAL A 1 100 ? 1.546 -2.627 -2.909 1.00 96.75 100 VAL A O 1
ATOM 783 N N . ILE A 1 101 ? 2.395 -4.358 -4.054 1.00 95.56 101 ILE A N 1
ATOM 784 C CA . ILE A 1 101 ? 3.800 -3.955 -3.976 1.00 95.56 101 ILE A CA 1
ATOM 785 C C . ILE A 1 101 ? 4.323 -3.879 -5.403 1.00 95.56 101 ILE A C 1
ATOM 787 O O . ILE A 1 101 ? 4.372 -4.894 -6.089 1.00 95.56 101 ILE A O 1
ATOM 791 N N . VAL A 1 102 ? 4.727 -2.696 -5.859 1.00 95.19 102 VAL A N 1
ATOM 792 C CA . VAL A 1 102 ? 5.381 -2.543 -7.165 1.00 95.19 102 VAL A CA 1
ATOM 793 C C . VAL A 1 102 ? 6.861 -2.851 -6.984 1.00 95.19 102 VAL A C 1
ATOM 795 O O . VAL A 1 102 ? 7.624 -1.990 -6.545 1.00 95.19 102 VAL A O 1
ATOM 798 N N . THR A 1 103 ? 7.280 -4.081 -7.264 1.00 92.69 103 THR A N 1
ATOM 799 C CA . THR A 1 103 ? 8.622 -4.539 -6.898 1.00 92.69 103 THR A CA 1
ATOM 800 C C . THR A 1 103 ? 9.696 -3.882 -7.774 1.00 92.69 103 THR A C 1
ATOM 802 O O . THR A 1 103 ? 9.529 -3.783 -8.996 1.00 92.69 103 THR A O 1
ATOM 805 N N . PRO A 1 104 ? 10.795 -3.388 -7.171 1.00 90.69 104 PRO A N 1
ATOM 806 C CA . PRO A 1 104 ? 11.882 -2.780 -7.924 1.00 90.69 104 PRO A CA 1
ATOM 807 C C . PRO A 1 104 ? 12.659 -3.820 -8.738 1.00 90.69 104 PRO A C 1
ATOM 809 O O . PRO A 1 104 ? 12.583 -5.023 -8.465 1.00 90.69 104 PRO A O 1
ATOM 812 N N . PRO A 1 105 ? 13.422 -3.381 -9.751 1.00 89.44 105 PRO A N 1
ATOM 813 C CA . PRO A 1 105 ? 14.247 -4.281 -10.535 1.00 89.44 105 PRO A CA 1
ATOM 814 C C . PRO A 1 105 ? 15.353 -4.895 -9.676 1.00 89.44 105 PRO A C 1
ATOM 816 O O . PRO A 1 105 ? 16.052 -4.210 -8.936 1.00 89.44 105 PRO A O 1
ATOM 819 N N . THR A 1 106 ? 15.574 -6.199 -9.836 1.00 81.56 106 THR A N 1
ATOM 820 C CA . THR A 1 106 ? 16.744 -6.877 -9.255 1.00 81.56 106 THR A CA 1
ATOM 821 C C . THR A 1 106 ? 18.024 -6.579 -10.041 1.00 81.56 106 THR A C 1
ATOM 823 O O . THR A 1 106 ? 19.133 -6.750 -9.538 1.00 81.56 106 THR A O 1
ATOM 826 N N . SER A 1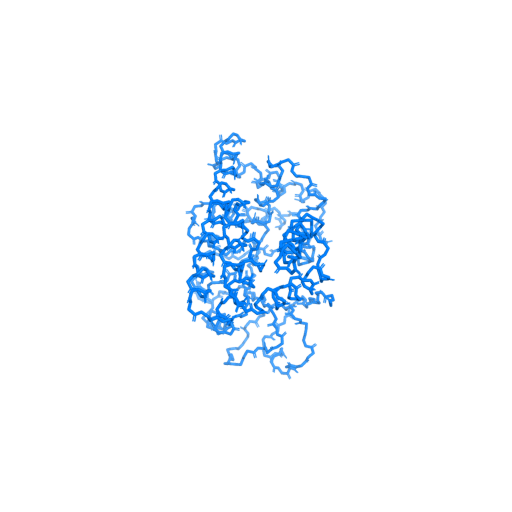 107 ? 17.888 -6.177 -11.309 1.00 69.50 107 SER A N 1
ATOM 827 C CA . SER A 1 107 ? 18.987 -5.706 -12.145 1.00 69.50 107 SER A CA 1
ATOM 828 C C . SER A 1 107 ? 19.296 -4.247 -11.814 1.00 69.50 107 SER A C 1
ATOM 830 O O . SER A 1 107 ? 18.466 -3.365 -11.986 1.00 69.50 107 SER A O 1
ATOM 832 N N . GLY A 1 108 ? 20.531 -3.961 -11.397 1.00 69.50 108 GLY A N 1
ATOM 833 C CA . GLY A 1 108 ? 20.988 -2.596 -11.104 1.00 69.50 108 GLY A CA 1
ATOM 834 C C . GLY A 1 108 ? 21.200 -1.711 -12.342 1.00 69.50 108 GLY A C 1
ATOM 835 O O . GLY A 1 108 ? 22.089 -0.861 -12.327 1.00 69.50 108 GLY A O 1
ATOM 836 N N . SER A 1 109 ? 20.473 -1.939 -13.443 1.00 84.94 109 SER A N 1
ATOM 837 C CA . SER A 1 109 ? 20.622 -1.131 -14.655 1.00 84.94 109 SER A CA 1
ATOM 838 C C . SER A 1 109 ? 19.826 0.178 -14.518 1.00 84.94 109 SER A C 1
ATOM 840 O O . SER A 1 109 ? 18.672 0.146 -14.088 1.00 84.94 109 SER A O 1
ATOM 842 N N . PRO A 1 110 ? 20.390 1.346 -14.883 1.00 85.69 110 PRO A N 1
ATOM 843 C CA . PRO A 1 110 ? 19.666 2.616 -14.787 1.00 85.69 110 PRO A CA 1
ATOM 844 C C . PRO A 1 110 ? 18.357 2.656 -15.592 1.00 85.69 110 PRO A C 1
ATOM 846 O O . PRO A 1 110 ? 17.413 3.333 -15.199 1.00 85.69 110 PRO A O 1
ATOM 849 N N . GLU A 1 111 ? 18.284 1.933 -16.714 1.00 89.19 111 GLU A N 1
ATOM 850 C CA . GLU A 1 111 ? 17.081 1.876 -17.553 1.00 89.19 111 GLU A CA 1
ATOM 851 C C . GLU A 1 111 ? 15.926 1.152 -16.850 1.00 89.19 111 GLU A C 1
ATOM 853 O O . GLU A 1 111 ? 14.786 1.620 -16.908 1.00 89.19 111 GLU A O 1
ATOM 858 N N . ASP A 1 112 ? 16.218 0.064 -16.134 1.00 91.31 112 ASP A N 1
ATOM 859 C CA . ASP A 1 112 ? 15.208 -0.681 -15.378 1.00 91.31 112 ASP A CA 1
ATOM 860 C C . ASP A 1 112 ? 14.645 0.158 -14.228 1.00 91.31 112 ASP A C 1
ATOM 862 O O . ASP A 1 112 ? 13.433 0.187 -14.017 1.00 91.31 112 ASP A O 1
ATOM 866 N N . TRP A 1 113 ? 15.501 0.915 -13.535 1.00 89.56 113 TRP A N 1
ATOM 867 C CA . TRP A 1 113 ? 15.072 1.840 -12.484 1.00 89.56 113 TRP A CA 1
ATOM 868 C C . TRP A 1 113 ? 14.166 2.951 -13.018 1.00 89.56 113 TRP A C 1
ATOM 870 O O . TRP A 1 113 ? 13.161 3.283 -12.390 1.00 89.56 113 TRP A O 1
ATOM 880 N N . VAL A 1 114 ? 14.468 3.499 -14.200 1.00 89.81 114 VAL A N 1
ATOM 881 C CA . VAL A 1 114 ? 13.606 4.494 -14.861 1.00 89.81 114 VAL A CA 1
ATOM 882 C C . VAL A 1 114 ? 12.261 3.883 -15.258 1.00 89.81 114 VAL A C 1
ATOM 884 O O . VAL A 1 114 ? 11.219 4.524 -15.079 1.00 89.81 114 VAL A O 1
ATOM 887 N N . LYS A 1 115 ? 12.262 2.651 -15.780 1.00 91.88 115 LYS A N 1
ATOM 888 C CA . LYS A 1 115 ? 11.035 1.927 -16.130 1.00 91.88 115 LYS A CA 1
ATOM 889 C C . LYS A 1 115 ? 10.177 1.674 -14.893 1.00 91.88 115 LYS A C 1
ATOM 891 O O . LYS A 1 115 ? 8.990 1.987 -14.913 1.00 91.88 115 LYS A O 1
ATOM 896 N N . TRP A 1 116 ? 10.782 1.188 -13.814 1.00 93.50 116 TRP A N 1
ATOM 897 C CA . TRP A 1 116 ? 10.103 0.987 -12.539 1.00 93.50 116 TRP A CA 1
ATOM 898 C C . TRP A 1 116 ? 9.529 2.287 -11.981 1.00 93.50 116 TRP A C 1
ATOM 900 O O . TRP A 1 116 ? 8.342 2.329 -11.684 1.00 93.50 116 TRP A O 1
ATOM 910 N N . ALA A 1 117 ? 10.308 3.371 -11.927 1.00 92.50 117 ALA A N 1
ATOM 911 C CA . ALA A 1 117 ? 9.819 4.661 -11.438 1.00 92.50 117 ALA A CA 1
ATOM 912 C C . ALA A 1 117 ? 8.619 5.179 -12.251 1.00 92.50 117 ALA A C 1
ATOM 914 O O . ALA A 1 117 ? 7.662 5.694 -11.678 1.00 92.50 117 ALA A O 1
ATOM 915 N N . SER A 1 118 ? 8.643 4.993 -13.575 1.00 93.75 118 SER A N 1
ATOM 916 C CA . SER A 1 118 ? 7.517 5.346 -14.451 1.00 93.75 118 SER A CA 1
ATOM 917 C C . SER A 1 118 ? 6.282 4.484 -14.170 1.00 93.75 118 SER A C 1
ATOM 919 O O . SER A 1 118 ? 5.159 4.975 -14.228 1.00 93.75 118 SER A O 1
ATOM 921 N N . TYR A 1 119 ? 6.476 3.209 -13.833 1.00 95.62 119 TYR A N 1
ATOM 922 C CA . TYR A 1 119 ? 5.376 2.314 -13.492 1.00 95.62 119 TYR A CA 1
ATOM 923 C C . TYR A 1 119 ? 4.792 2.619 -12.105 1.00 95.62 119 TYR A C 1
ATOM 925 O O . TYR A 1 119 ? 3.576 2.650 -11.947 1.00 95.62 119 TYR A O 1
ATOM 933 N N . VAL A 1 120 ? 5.624 2.956 -11.111 1.00 95.88 120 VAL A N 1
ATOM 934 C CA . VAL A 1 120 ? 5.159 3.453 -9.801 1.00 95.88 120 VAL A CA 1
ATOM 935 C C . VAL A 1 120 ? 4.335 4.738 -9.965 1.00 95.88 120 VAL A C 1
ATOM 937 O O . VAL A 1 120 ? 3.298 4.894 -9.322 1.00 95.88 120 VAL A O 1
ATOM 940 N N . GLU A 1 121 ? 4.758 5.645 -10.846 1.00 95.50 121 GLU A N 1
ATOM 941 C CA . GLU A 1 121 ? 4.000 6.851 -11.199 1.00 95.50 121 GLU A CA 1
ATOM 942 C C . GLU A 1 121 ? 2.639 6.512 -11.841 1.00 95.50 121 GLU A C 1
ATOM 944 O O . GLU A 1 121 ? 1.629 7.134 -11.505 1.00 95.50 121 GLU A O 1
ATOM 949 N N . GLU A 1 122 ? 2.576 5.483 -12.693 1.00 96.31 122 GLU A N 1
ATOM 950 C CA . GLU A 1 122 ? 1.317 4.966 -13.250 1.00 96.31 122 GLU A CA 1
ATOM 951 C C . GLU A 1 122 ? 0.385 4.424 -12.153 1.00 96.31 122 GLU A C 1
ATOM 953 O O . GLU A 1 122 ? -0.812 4.717 -12.162 1.00 96.31 122 GLU A O 1
ATOM 958 N N . PHE A 1 123 ? 0.925 3.693 -11.170 1.00 97.38 123 PHE A N 1
ATOM 959 C CA . PHE A 1 123 ? 0.170 3.235 -9.998 1.00 97.38 123 PHE A CA 1
ATOM 960 C C . PHE A 1 123 ? -0.359 4.386 -9.150 1.00 97.38 123 PHE A C 1
ATOM 962 O O . PHE A 1 123 ? -1.502 4.324 -8.702 1.00 97.38 123 PHE A O 1
ATOM 969 N N . LEU A 1 124 ? 0.428 5.446 -8.956 1.00 95.62 124 LEU A N 1
ATOM 970 C CA . LEU A 1 124 ? -0.026 6.649 -8.263 1.00 95.62 124 LEU A CA 1
ATOM 971 C C . LEU A 1 124 ? -1.205 7.300 -8.990 1.00 95.62 124 LEU A C 1
ATOM 973 O O . LEU A 1 124 ? -2.231 7.564 -8.366 1.00 95.62 124 LEU A O 1
ATOM 977 N N . ALA A 1 125 ? -1.088 7.522 -10.299 1.00 94.88 125 ALA A N 1
ATOM 978 C CA . ALA A 1 125 ? -2.173 8.101 -11.086 1.00 94.88 125 ALA A CA 1
ATOM 979 C C . ALA A 1 125 ? -3.433 7.218 -11.045 1.00 94.88 125 ALA A C 1
ATOM 981 O O . ALA A 1 125 ? -4.533 7.712 -10.802 1.00 94.88 125 ALA A O 1
ATOM 982 N N . ALA A 1 126 ? -3.272 5.902 -11.210 1.00 95.69 126 ALA A N 1
ATOM 983 C CA . ALA A 1 126 ? -4.380 4.956 -11.165 1.00 95.69 126 ALA A CA 1
ATOM 984 C C . ALA A 1 126 ? -5.055 4.897 -9.785 1.00 95.69 126 ALA A C 1
ATOM 986 O O . ALA A 1 126 ? -6.279 4.802 -9.720 1.00 95.69 126 ALA A O 1
ATOM 987 N N . LEU A 1 127 ? -4.283 4.975 -8.696 1.00 94.06 127 LEU A N 1
ATOM 988 C CA . LEU A 1 127 ? -4.804 5.011 -7.329 1.00 94.06 127 LEU A CA 1
ATOM 989 C C . LEU A 1 127 ? -5.643 6.270 -7.088 1.00 94.06 127 LEU A C 1
ATOM 991 O O . LEU A 1 127 ? -6.749 6.178 -6.562 1.00 94.06 127 LEU A O 1
ATOM 995 N N . LEU A 1 128 ? -5.144 7.435 -7.509 1.00 89.31 128 LEU A N 1
ATOM 996 C CA . LEU A 1 128 ? -5.868 8.704 -7.388 1.00 89.31 128 LEU A CA 1
ATOM 997 C C . LEU A 1 128 ? -7.173 8.707 -8.209 1.00 89.31 128 LEU A C 1
ATOM 999 O O . LEU A 1 128 ? -8.172 9.289 -7.790 1.00 89.31 128 LEU A O 1
ATOM 1003 N N . ASP A 1 129 ? -7.205 8.005 -9.343 1.00 89.88 129 ASP A N 1
ATOM 1004 C CA . ASP A 1 129 ? -8.407 7.829 -10.173 1.00 89.88 129 ASP A CA 1
ATOM 1005 C C . ASP A 1 129 ? -9.395 6.766 -9.644 1.00 89.88 129 ASP A C 1
ATOM 1007 O O . ASP A 1 129 ? -10.509 6.638 -10.167 1.00 89.88 129 ASP A O 1
ATOM 1011 N N . LEU A 1 130 ? -9.014 5.990 -8.625 1.00 87.50 130 LEU A N 1
ATOM 1012 C CA . LEU A 1 130 ? -9.809 4.907 -8.037 1.00 87.50 130 LEU A CA 1
ATOM 1013 C C . LEU A 1 130 ? -10.086 5.173 -6.545 1.00 87.50 130 LEU A C 1
ATOM 1015 O O . LEU A 1 130 ? -9.575 4.453 -5.688 1.00 87.50 130 LEU A O 1
ATOM 1019 N N . PRO A 1 131 ? -10.951 6.146 -6.201 1.00 75.31 131 PRO A N 1
ATOM 1020 C CA . PRO A 1 131 ? -11.199 6.547 -4.810 1.00 75.31 131 PRO A CA 1
ATOM 1021 C C . PRO A 1 131 ? -11.783 5.436 -3.920 1.00 75.31 131 PRO A C 1
ATOM 1023 O O . PRO A 1 131 ? -11.753 5.544 -2.699 1.00 75.31 131 PRO A O 1
ATOM 1026 N N . GLN A 1 132 ? -12.337 4.374 -4.509 1.00 76.00 132 GLN A N 1
ATOM 1027 C CA . GLN A 1 132 ? -12.842 3.201 -3.791 1.00 76.00 132 GLN A CA 1
ATOM 1028 C C . GLN A 1 132 ? -11.761 2.165 -3.437 1.00 76.00 132 GLN A C 1
ATOM 1030 O O . GLN A 1 132 ? -12.058 1.203 -2.727 1.00 76.00 132 GLN A O 1
ATOM 1035 N N . PHE A 1 133 ? -10.536 2.309 -3.951 1.00 82.25 133 PHE A N 1
ATOM 1036 C CA . PHE A 1 133 ? -9.438 1.409 -3.618 1.00 82.25 133 PHE A CA 1
ATOM 1037 C C . PHE A 1 133 ? -8.961 1.699 -2.189 1.00 82.25 133 PHE A C 1
ATOM 1039 O O . PHE A 1 133 ? -8.420 2.764 -1.913 1.00 82.25 133 PHE A O 1
ATOM 1046 N N . GLY A 1 134 ? -9.210 0.764 -1.270 1.00 79.44 134 GLY A N 1
ATOM 1047 C CA . GLY A 1 134 ? -8.937 0.943 0.161 1.00 79.44 134 GLY A CA 1
ATOM 1048 C C . GLY A 1 134 ? -7.680 0.236 0.668 1.00 79.44 134 GLY A C 1
ATOM 1049 O O . GLY A 1 134 ? -7.378 0.334 1.854 1.00 79.44 134 GLY A O 1
ATOM 1050 N N . GLN A 1 135 ? -6.991 -0.514 -0.193 1.00 89.75 135 GLN A N 1
ATOM 1051 C CA . GLN A 1 135 ? -5.785 -1.265 0.153 1.00 89.75 135 GLN A CA 1
ATOM 1052 C C . GLN A 1 135 ? -4.514 -0.417 -0.029 1.00 89.75 135 GLN A C 1
ATOM 1054 O O . GLN A 1 135 ? -4.535 0.649 -0.647 1.00 89.75 135 GLN A O 1
ATOM 1059 N N . GLU A 1 136 ? -3.387 -0.892 0.501 1.00 90.44 136 GLU A N 1
ATOM 1060 C CA . GLU A 1 136 ? -2.092 -0.231 0.332 1.00 90.44 136 GLU A CA 1
ATOM 1061 C C . GLU A 1 136 ? -1.500 -0.490 -1.060 1.00 90.44 136 GLU A C 1
ATOM 1063 O O . GLU A 1 136 ? -1.662 -1.571 -1.628 1.00 90.44 136 GLU A O 1
ATOM 1068 N N . VAL A 1 137 ? -0.769 0.492 -1.594 1.00 92.88 137 VAL A N 1
ATOM 1069 C CA . VAL A 1 137 ? 0.007 0.371 -2.836 1.00 92.88 137 VAL A CA 1
ATOM 1070 C C . VAL A 1 137 ? 1.412 0.874 -2.548 1.00 92.88 137 VAL A C 1
ATOM 1072 O O . VAL A 1 137 ? 1.643 2.078 -2.496 1.00 92.88 137 VAL A O 1
ATOM 1075 N N . LEU A 1 138 ? 2.365 -0.025 -2.333 1.00 91.31 138 LEU A N 1
ATOM 1076 C CA . LEU A 1 138 ? 3.737 0.330 -1.987 1.00 91.31 138 LEU A CA 1
ATOM 1077 C C . LEU A 1 138 ? 4.584 0.526 -3.258 1.00 91.31 138 LEU A C 1
ATOM 1079 O O . LEU A 1 138 ? 4.500 -0.300 -4.171 1.00 91.31 138 LEU A O 1
ATOM 1083 N N . PRO A 1 139 ? 5.402 1.597 -3.342 1.00 89.81 139 PRO A N 1
ATOM 1084 C CA . PRO A 1 139 ? 5.687 2.595 -2.296 1.00 89.81 139 PRO A CA 1
ATOM 1085 C C . PRO A 1 139 ? 4.762 3.837 -2.306 1.00 89.81 139 PRO A C 1
ATOM 1087 O O . PRO A 1 139 ? 4.961 4.766 -1.522 1.00 89.81 139 PRO A O 1
ATOM 1090 N N . VAL A 1 140 ? 3.768 3.886 -3.198 1.00 90.94 140 VAL A N 1
ATOM 1091 C CA . VAL A 1 140 ? 2.896 5.048 -3.455 1.00 90.94 140 VAL A CA 1
ATOM 1092 C C . VAL A 1 140 ? 2.187 5.562 -2.198 1.00 90.94 140 VAL A C 1
ATOM 1094 O O . VAL A 1 140 ? 2.292 6.745 -1.869 1.00 90.94 140 VAL A O 1
ATOM 1097 N N . THR A 1 141 ? 1.468 4.697 -1.481 1.00 88.50 141 THR A N 1
ATOM 1098 C CA . THR A 1 141 ? 0.673 5.087 -0.308 1.00 88.50 141 THR A CA 1
ATOM 1099 C C . THR A 1 141 ? 1.555 5.603 0.823 1.00 88.50 141 THR A C 1
ATOM 1101 O O . THR A 1 141 ? 1.223 6.618 1.434 1.00 88.50 141 THR A O 1
ATOM 1104 N N . SER A 1 142 ? 2.721 4.987 1.045 1.00 84.12 142 SER A N 1
ATOM 1105 C CA . SER A 1 142 ? 3.710 5.472 2.016 1.00 84.12 142 SER A CA 1
ATOM 1106 C C . SER A 1 142 ? 4.217 6.870 1.665 1.00 84.12 142 SER A C 1
ATOM 1108 O O . SER A 1 142 ? 4.384 7.708 2.549 1.00 84.12 142 SER A O 1
ATOM 1110 N N . TYR A 1 143 ? 4.415 7.166 0.378 1.00 86.19 143 TYR A N 1
ATOM 1111 C CA . TYR A 1 143 ? 4.841 8.499 -0.038 1.00 86.19 143 TYR A CA 1
ATOM 1112 C C . TYR A 1 143 ? 3.746 9.561 0.153 1.00 86.19 143 TYR A C 1
ATOM 1114 O O . TYR A 1 143 ? 4.028 10.643 0.670 1.00 86.19 143 TYR A O 1
ATOM 1122 N N . ILE A 1 144 ? 2.486 9.255 -0.182 1.00 85.50 144 ILE A N 1
ATOM 1123 C CA . ILE A 1 144 ? 1.348 10.158 0.084 1.00 85.50 144 ILE A CA 1
ATOM 1124 C C . ILE A 1 144 ? 1.218 10.420 1.592 1.00 85.50 144 ILE A C 1
ATOM 1126 O O . ILE A 1 144 ? 1.011 11.563 2.012 1.00 85.50 144 ILE A O 1
ATOM 1130 N N . GLN A 1 145 ? 1.391 9.385 2.417 1.00 82.56 145 GLN A N 1
ATOM 1131 C CA . GLN A 1 145 ? 1.389 9.504 3.874 1.00 82.56 145 GLN A CA 1
ATOM 1132 C C . GLN A 1 145 ? 2.516 10.424 4.362 1.00 82.56 145 GLN A C 1
ATOM 1134 O O . GLN A 1 145 ? 2.258 11.340 5.142 1.00 82.56 145 GLN A O 1
ATOM 1139 N N . TYR A 1 146 ? 3.738 10.242 3.855 1.00 81.94 146 TYR A N 1
ATOM 1140 C CA . TYR A 1 146 ? 4.874 11.120 4.141 1.00 81.94 146 TYR A CA 1
ATOM 1141 C C . TYR A 1 146 ? 4.581 12.585 3.769 1.00 81.94 146 TYR A C 1
ATOM 1143 O O . TYR A 1 146 ? 4.832 13.488 4.571 1.00 81.94 146 TYR A O 1
ATOM 1151 N N . MET A 1 147 ? 4.006 12.841 2.587 1.00 81.75 147 MET A N 1
ATOM 1152 C CA . MET A 1 147 ? 3.619 14.196 2.171 1.00 81.75 147 MET A CA 1
ATOM 1153 C C . MET A 1 147 ? 2.565 14.799 3.105 1.00 81.75 147 MET A C 1
ATOM 1155 O O . MET A 1 147 ? 2.701 15.943 3.533 1.00 81.75 147 MET A O 1
ATOM 1159 N N . SER A 1 148 ? 1.556 14.012 3.479 1.00 81.44 148 SER A N 1
ATOM 1160 C CA . SER A 1 148 ? 0.486 14.438 4.388 1.00 81.44 148 SER A CA 1
ATOM 1161 C C . SER A 1 148 ? 1.032 14.787 5.775 1.00 81.44 148 SER A C 1
ATOM 1163 O O . SER A 1 148 ? 0.648 15.792 6.366 1.00 81.44 148 SER A O 1
ATOM 1165 N N . MET A 1 149 ? 1.981 13.995 6.287 1.00 76.81 149 MET A N 1
ATOM 1166 C CA . MET A 1 149 ? 2.672 14.272 7.549 1.00 76.81 149 MET A CA 1
ATOM 1167 C C . MET A 1 149 ? 3.435 15.595 7.521 1.00 76.81 149 MET A C 1
ATOM 1169 O O . MET A 1 149 ? 3.349 16.375 8.471 1.00 76.81 149 MET A O 1
ATOM 1173 N N . ARG A 1 150 ? 4.141 15.871 6.421 1.00 77.81 150 ARG A N 1
ATOM 1174 C CA . ARG A 1 150 ? 4.863 17.135 6.250 1.00 77.81 150 ARG A CA 1
ATOM 1175 C C . ARG A 1 150 ? 3.940 18.339 6.184 1.00 77.81 150 ARG A C 1
ATOM 1177 O O . ARG A 1 150 ? 4.265 19.358 6.788 1.00 77.81 150 ARG A O 1
ATOM 1184 N N . GLU A 1 151 ? 2.804 18.208 5.510 1.00 79.44 151 GLU A N 1
ATOM 1185 C CA . GLU A 1 151 ? 1.781 19.255 5.451 1.00 79.44 151 GLU A CA 1
ATOM 1186 C C . GLU A 1 151 ? 1.227 19.583 6.848 1.00 79.44 151 GLU A C 1
ATOM 1188 O O . GLU A 1 151 ? 1.019 20.742 7.194 1.00 79.44 151 GLU A O 1
ATOM 1193 N N . MET A 1 152 ? 1.102 18.577 7.719 1.00 73.25 152 MET A N 1
ATOM 1194 C CA . MET A 1 152 ? 0.729 18.765 9.127 1.00 73.25 152 MET A CA 1
ATOM 1195 C C . MET A 1 152 ? 1.840 19.372 10.006 1.00 73.25 152 MET A C 1
ATOM 1197 O O . MET A 1 152 ? 1.641 19.558 11.207 1.00 73.25 152 MET A O 1
ATOM 1201 N N . GLY A 1 153 ? 3.021 19.655 9.452 1.00 73.62 153 GLY A N 1
ATOM 1202 C CA . GLY A 1 153 ? 4.174 20.160 10.199 1.00 73.62 153 GLY A CA 1
ATOM 1203 C C . GLY A 1 153 ? 4.982 19.083 10.931 1.00 73.62 153 GLY A C 1
ATOM 1204 O O . GLY A 1 153 ? 5.906 19.424 11.672 1.00 73.62 153 GLY A O 1
ATOM 1205 N N . TYR A 1 154 ? 4.685 17.796 10.720 1.00 73.69 154 TYR A N 1
ATOM 1206 C CA . TYR A 1 154 ? 5.517 16.702 11.219 1.00 73.69 154 TYR A CA 1
ATOM 1207 C C . TYR A 1 154 ? 6.712 16.474 10.285 1.00 73.69 154 TYR A C 1
ATOM 1209 O O . TYR A 1 154 ? 6.577 16.464 9.062 1.00 73.69 154 TYR A O 1
ATOM 1217 N N . GLN A 1 155 ? 7.901 16.280 10.855 1.00 73.06 155 GLN A N 1
ATOM 1218 C CA . GLN A 1 155 ? 9.114 15.959 10.101 1.00 73.06 155 GLN A CA 1
ATOM 1219 C C . GLN A 1 155 ? 9.526 14.513 10.396 1.00 73.06 155 GLN A C 1
ATOM 1221 O O . GLN A 1 155 ? 10.303 14.289 11.327 1.00 73.06 155 GLN A O 1
ATOM 1226 N N . PRO A 1 156 ? 8.999 13.528 9.646 1.00 64.69 156 PRO A N 1
ATOM 1227 C CA . PRO A 1 156 ? 9.399 12.139 9.825 1.00 64.69 156 PRO A CA 1
ATOM 1228 C C . PRO A 1 156 ? 10.888 11.977 9.483 1.00 64.69 156 PRO A C 1
ATOM 1230 O O . PRO A 1 156 ? 11.379 12.547 8.505 1.00 64.69 156 PRO A O 1
ATOM 1233 N N . ALA A 1 157 ? 11.612 11.223 10.315 1.00 63.75 157 ALA A N 1
ATOM 1234 C CA . ALA A 1 157 ? 13.054 11.009 10.162 1.00 63.75 157 ALA A CA 1
ATOM 1235 C C . ALA A 1 157 ? 13.398 10.126 8.947 1.00 63.75 157 ALA A C 1
ATOM 1237 O O . ALA A 1 157 ? 14.474 10.262 8.366 1.00 63.75 157 ALA A O 1
ATOM 1238 N N . THR A 1 158 ? 12.477 9.245 8.559 1.00 63.16 158 THR A N 1
ATOM 1239 C CA . THR A 1 158 ? 12.568 8.311 7.430 1.00 63.16 158 THR A CA 1
ATOM 1240 C C . THR A 1 158 ? 11.322 8.439 6.550 1.00 63.16 158 THR A C 1
ATOM 1242 O O . THR A 1 158 ? 10.349 9.101 6.916 1.00 63.16 158 THR A O 1
ATOM 1245 N N . LEU A 1 159 ? 11.331 7.824 5.360 1.00 60.97 159 LEU A N 1
ATOM 1246 C CA . LEU A 1 159 ? 10.119 7.754 4.531 1.00 60.97 159 LEU A CA 1
ATOM 1247 C C . LEU A 1 159 ? 9.028 6.895 5.188 1.00 60.97 159 LEU A C 1
ATOM 1249 O O . LEU A 1 159 ? 7.850 7.029 4.866 1.00 60.97 159 LEU A O 1
ATOM 1253 N N . THR A 1 160 ? 9.446 5.976 6.058 1.00 60.12 160 THR A N 1
ATOM 1254 C CA . THR A 1 160 ? 8.617 4.970 6.708 1.00 60.12 160 THR A CA 1
ATOM 1255 C C . THR A 1 160 ? 9.401 4.302 7.839 1.00 60.12 160 THR A C 1
ATOM 1257 O O . THR A 1 160 ? 10.613 4.115 7.738 1.00 60.12 160 THR A O 1
ATOM 1260 N N . ASP A 1 161 ? 8.702 3.916 8.904 1.00 56.09 161 ASP A N 1
ATOM 1261 C CA . ASP A 1 161 ? 9.243 3.066 9.974 1.00 56.09 161 ASP A CA 1
ATOM 1262 C C . ASP A 1 161 ? 9.007 1.567 9.687 1.00 56.09 161 ASP A C 1
ATOM 1264 O O . ASP A 1 161 ? 9.301 0.703 10.514 1.00 56.09 161 ASP A O 1
ATOM 1268 N N . ASN A 1 162 ? 8.456 1.239 8.511 1.00 65.75 162 ASN A N 1
ATOM 1269 C CA . ASN A 1 162 ? 8.150 -0.126 8.107 1.00 65.75 162 ASN A CA 1
ATOM 1270 C C . ASN A 1 162 ? 9.420 -0.848 7.627 1.00 65.75 162 ASN A C 1
ATOM 1272 O O . ASN A 1 162 ? 9.976 -0.540 6.572 1.00 65.75 162 ASN A O 1
ATOM 1276 N N . SER A 1 163 ? 9.844 -1.863 8.375 1.00 68.12 163 SER A N 1
ATOM 1277 C CA . SER A 1 163 ? 10.998 -2.714 8.056 1.00 68.12 163 SER A CA 1
ATOM 1278 C C . SER A 1 163 ? 10.891 -3.412 6.692 1.00 68.12 163 SER A C 1
ATOM 1280 O O . SER A 1 163 ? 11.909 -3.610 6.031 1.00 68.12 163 SER A O 1
ATOM 1282 N N . MET A 1 164 ? 9.675 -3.703 6.218 1.00 76.00 164 MET A N 1
ATOM 1283 C CA . MET A 1 164 ? 9.424 -4.237 4.874 1.00 76.00 164 MET A CA 1
ATOM 1284 C C . MET A 1 164 ? 9.842 -3.255 3.773 1.00 76.00 164 MET A C 1
ATOM 1286 O O . MET A 1 164 ? 10.414 -3.657 2.763 1.00 76.00 164 MET A O 1
ATOM 1290 N N . MET A 1 165 ? 9.578 -1.961 3.967 1.00 75.44 165 MET A N 1
ATOM 1291 C CA . MET A 1 165 ? 9.895 -0.937 2.972 1.00 75.44 165 MET A CA 1
ATOM 1292 C C . MET A 1 165 ? 11.402 -0.747 2.813 1.00 75.44 165 MET A C 1
ATOM 1294 O O . MET A 1 165 ? 11.876 -0.540 1.697 1.00 75.44 165 MET A O 1
ATOM 1298 N N . HIS A 1 166 ? 12.154 -0.861 3.910 1.00 76.31 166 HIS A N 1
ATOM 1299 C CA . HIS A 1 166 ? 13.609 -0.814 3.856 1.00 76.31 166 HIS A CA 1
ATOM 1300 C C . HIS A 1 166 ? 14.172 -1.952 2.993 1.00 76.31 166 HIS A C 1
ATOM 1302 O O . HIS A 1 166 ? 14.974 -1.710 2.091 1.00 76.31 166 HIS A O 1
ATOM 1308 N N . GLU A 1 167 ? 13.710 -3.182 3.236 1.00 77.75 167 GLU A N 1
ATOM 1309 C CA . GLU A 1 167 ? 14.191 -4.375 2.530 1.00 77.75 167 GLU A CA 1
ATOM 1310 C C . GLU A 1 167 ? 13.785 -4.396 1.053 1.00 77.75 167 GLU A C 1
ATOM 1312 O O . GLU A 1 167 ? 14.606 -4.768 0.220 1.00 77.75 167 GLU A O 1
ATOM 1317 N N . TYR A 1 168 ? 12.567 -3.961 0.707 1.00 75.88 168 TYR A N 1
ATOM 1318 C CA . TYR A 1 168 ? 12.142 -3.906 -0.695 1.00 75.88 168 TYR A CA 1
ATOM 1319 C C . TYR A 1 168 ? 12.736 -2.734 -1.469 1.00 75.88 168 TYR A C 1
ATOM 1321 O O . TYR A 1 168 ? 13.087 -2.915 -2.628 1.00 75.88 168 TYR A O 1
ATOM 1329 N N . PHE A 1 169 ? 12.799 -1.534 -0.884 1.00 77.81 169 PHE A N 1
ATOM 1330 C CA . PHE A 1 169 ? 12.971 -0.303 -1.664 1.00 77.81 169 PHE A CA 1
ATOM 1331 C C . PHE A 1 169 ? 14.224 0.501 -1.332 1.00 77.81 169 PHE A C 1
ATOM 1333 O O . PHE A 1 169 ? 14.724 1.200 -2.207 1.00 77.81 169 PHE A O 1
ATOM 1340 N N . GLU A 1 170 ? 14.732 0.461 -0.102 1.00 76.06 170 GLU A N 1
ATOM 1341 C CA . GLU A 1 170 ? 15.839 1.345 0.297 1.00 76.06 170 GLU A CA 1
ATOM 1342 C C . GLU A 1 170 ? 17.206 0.673 0.188 1.00 76.06 170 GLU A C 1
ATOM 1344 O O . GLU A 1 170 ? 18.181 1.317 -0.187 1.00 76.06 170 GLU A O 1
ATOM 1349 N N . LYS A 1 171 ? 17.284 -0.618 0.514 1.00 77.44 171 LYS A N 1
ATOM 1350 C CA . LYS A 1 171 ? 18.543 -1.357 0.660 1.00 77.44 171 LYS A CA 1
ATOM 1351 C C . LYS A 1 171 ? 19.429 -1.345 -0.587 1.00 77.44 171 LYS A C 1
ATOM 1353 O O . LYS A 1 171 ? 20.640 -1.166 -0.469 1.00 77.44 171 LYS A O 1
ATOM 1358 N N . ASP A 1 172 ? 18.823 -1.528 -1.757 1.00 75.94 172 ASP A N 1
ATOM 1359 C CA . ASP A 1 172 ? 19.530 -1.691 -3.034 1.00 75.94 172 ASP A CA 1
ATOM 1360 C C . ASP A 1 172 ? 19.406 -0.464 -3.956 1.00 75.94 172 ASP A C 1
ATOM 1362 O O . ASP A 1 172 ? 19.920 -0.467 -5.078 1.00 75.94 172 ASP A O 1
ATOM 1366 N N . MET A 1 173 ? 18.745 0.601 -3.492 1.00 80.38 173 MET A N 1
ATOM 1367 C CA . MET A 1 173 ? 18.512 1.813 -4.273 1.00 80.38 173 MET A CA 1
ATOM 1368 C C . MET A 1 173 ? 19.492 2.915 -3.880 1.00 80.38 173 MET A C 1
ATOM 1370 O O . MET A 1 173 ? 19.632 3.270 -2.710 1.00 80.38 173 MET A O 1
ATOM 1374 N N . ASP A 1 174 ? 20.160 3.508 -4.868 1.00 82.81 174 ASP A N 1
ATOM 1375 C CA . ASP A 1 174 ? 21.011 4.662 -4.612 1.00 82.81 174 ASP A CA 1
ATOM 1376 C C . ASP A 1 174 ? 20.182 5.936 -4.366 1.00 82.81 174 ASP A C 1
ATOM 1378 O O . ASP A 1 174 ? 19.053 6.089 -4.841 1.00 82.81 174 ASP A O 1
ATOM 1382 N N . ALA A 1 175 ? 20.775 6.890 -3.645 1.00 83.19 175 ALA A N 1
ATOM 1383 C CA . ALA A 1 175 ? 20.108 8.133 -3.264 1.00 83.19 175 ALA A CA 1
ATOM 1384 C C . ALA A 1 175 ? 19.582 8.938 -4.466 1.00 83.19 175 ALA A C 1
ATOM 1386 O O . ALA A 1 175 ? 18.515 9.536 -4.372 1.00 83.19 175 ALA A O 1
ATOM 1387 N N . THR A 1 176 ? 20.281 8.919 -5.605 1.00 86.06 176 THR A N 1
ATOM 1388 C CA . THR A 1 176 ? 19.878 9.672 -6.804 1.00 86.06 176 THR A CA 1
ATOM 1389 C C . THR A 1 176 ? 18.585 9.115 -7.385 1.00 86.06 176 THR A C 1
ATOM 1391 O O . THR A 1 176 ? 17.679 9.872 -7.731 1.00 86.06 176 THR A O 1
ATOM 1394 N N . THR A 1 177 ? 18.490 7.787 -7.478 1.00 84.06 177 THR A N 1
ATOM 1395 C CA . THR A 1 177 ? 17.288 7.095 -7.956 1.00 84.06 177 THR A CA 1
ATOM 1396 C C . THR A 1 177 ? 16.110 7.347 -7.018 1.00 84.06 177 THR A C 1
ATOM 1398 O O . THR A 1 177 ? 15.014 7.685 -7.470 1.00 84.06 177 THR A O 1
ATOM 1401 N N . MET A 1 178 ? 16.353 7.263 -5.709 1.00 85.44 178 MET A N 1
ATOM 1402 C CA . MET A 1 178 ? 15.350 7.516 -4.678 1.00 85.44 178 MET A CA 1
ATOM 1403 C C . MET A 1 178 ? 14.829 8.962 -4.714 1.00 85.44 178 MET A C 1
ATOM 1405 O O . MET A 1 178 ? 13.620 9.188 -4.657 1.00 85.44 178 MET A O 1
ATOM 1409 N N . ASP A 1 179 ? 15.714 9.951 -4.844 1.00 87.31 179 ASP A N 1
ATOM 1410 C CA . ASP A 1 179 ? 15.324 11.361 -4.936 1.00 87.31 179 ASP A CA 1
ATOM 1411 C C . ASP A 1 179 ? 14.549 11.646 -6.229 1.00 87.31 179 ASP A C 1
ATOM 1413 O O . ASP A 1 179 ? 13.497 12.285 -6.186 1.00 87.31 179 ASP A O 1
ATOM 1417 N N . GLY A 1 180 ? 14.983 11.077 -7.359 1.00 87.88 180 GLY A N 1
ATOM 1418 C CA . GLY A 1 180 ? 14.266 11.187 -8.631 1.00 87.88 180 GLY A CA 1
ATOM 1419 C C . GLY A 1 180 ? 12.858 10.578 -8.593 1.00 87.88 180 GLY A C 1
ATOM 1420 O O . GLY A 1 180 ? 11.927 11.143 -9.170 1.00 87.88 180 GLY A O 1
ATOM 1421 N N . LEU A 1 181 ? 12.667 9.456 -7.888 1.00 89.88 181 LEU A N 1
ATOM 1422 C CA . LEU A 1 181 ? 11.337 8.883 -7.659 1.00 89.88 181 LEU A CA 1
ATOM 1423 C C . LEU A 1 181 ? 10.460 9.830 -6.835 1.00 89.88 181 LEU A C 1
ATOM 1425 O O . LEU A 1 181 ? 9.322 10.098 -7.219 1.00 89.88 181 LEU A O 1
ATOM 1429 N N . LYS A 1 182 ? 10.979 10.357 -5.719 1.00 89.81 182 LYS A N 1
ATOM 1430 C CA . LYS A 1 182 ? 10.227 11.283 -4.858 1.00 89.81 182 LYS A CA 1
ATOM 1431 C C . LYS A 1 182 ? 9.789 12.517 -5.625 1.00 89.81 182 LYS A C 1
ATOM 1433 O O . LYS A 1 182 ? 8.635 12.901 -5.503 1.00 89.81 182 LYS A O 1
ATOM 1438 N N . GLU A 1 183 ? 10.671 13.121 -6.418 1.00 91.75 183 GLU A N 1
ATOM 1439 C CA . GLU A 1 183 ? 10.333 14.298 -7.226 1.00 91.75 183 GLU A CA 1
ATOM 1440 C C . GLU A 1 183 ? 9.175 14.019 -8.192 1.00 91.75 183 GLU A C 1
ATOM 1442 O O . GLU A 1 183 ? 8.249 14.827 -8.291 1.00 91.75 183 GLU A O 1
ATOM 1447 N N . ARG A 1 184 ? 9.178 12.853 -8.852 1.00 93.25 184 ARG A N 1
ATOM 1448 C CA . ARG A 1 184 ? 8.086 12.429 -9.743 1.00 93.25 184 ARG A CA 1
ATOM 1449 C C . ARG A 1 184 ? 6.775 12.254 -8.993 1.00 93.25 184 ARG A C 1
ATOM 1451 O O . ARG A 1 184 ? 5.773 12.854 -9.370 1.00 93.25 184 ARG A O 1
ATOM 1458 N N . LEU A 1 185 ? 6.786 11.476 -7.911 1.00 93.19 185 LEU A N 1
ATOM 1459 C CA . LEU A 1 185 ? 5.581 11.240 -7.116 1.00 93.19 185 LEU A CA 1
ATOM 1460 C C . LEU A 1 185 ? 5.033 12.549 -6.540 1.00 93.19 185 LEU A C 1
ATOM 1462 O O . LEU A 1 185 ? 3.827 12.773 -6.578 1.00 93.19 185 LEU A O 1
ATOM 1466 N N . HIS A 1 186 ? 5.910 13.443 -6.081 1.00 94.25 186 HIS A N 1
ATOM 1467 C CA . HIS A 1 186 ? 5.536 14.766 -5.591 1.00 94.25 186 HIS A CA 1
ATOM 1468 C C . HIS A 1 186 ? 4.812 15.574 -6.667 1.00 94.25 186 HIS A C 1
ATOM 1470 O O . HIS A 1 186 ? 3.719 16.089 -6.430 1.00 94.25 186 HIS A O 1
ATOM 1476 N N . ALA A 1 187 ? 5.414 15.676 -7.855 1.00 94.94 187 ALA A N 1
ATOM 1477 C CA . ALA A 1 187 ? 4.854 16.429 -8.968 1.00 94.94 187 ALA A CA 1
ATOM 1478 C C . ALA A 1 187 ? 3.489 15.872 -9.393 1.00 94.94 187 ALA A C 1
ATOM 1480 O O . ALA A 1 187 ? 2.566 16.648 -9.638 1.00 94.94 187 ALA A O 1
ATOM 1481 N N . THR A 1 188 ? 3.338 14.548 -9.420 1.00 94.25 188 THR A N 1
ATOM 1482 C CA . THR A 1 188 ? 2.084 13.884 -9.792 1.00 94.25 188 THR A CA 1
ATOM 1483 C C . THR A 1 188 ? 0.992 14.081 -8.742 1.00 94.25 188 THR A C 1
ATOM 1485 O O . THR A 1 188 ? -0.127 14.446 -9.104 1.00 94.25 188 THR A O 1
ATOM 1488 N N . VAL A 1 189 ? 1.305 13.934 -7.447 1.00 93.12 189 VAL A N 1
ATOM 1489 C CA . VAL A 1 189 ? 0.353 14.211 -6.354 1.00 93.12 189 VAL A CA 1
ATOM 1490 C C . VAL A 1 189 ? -0.119 15.662 -6.415 1.00 93.12 189 VAL A C 1
ATOM 1492 O O . VAL A 1 189 ? -1.321 15.919 -6.475 1.00 93.12 189 VAL A O 1
ATOM 1495 N N . LEU A 1 190 ? 0.809 16.623 -6.438 1.00 94.69 190 LEU A N 1
ATOM 1496 C CA . LEU A 1 190 ? 0.434 18.035 -6.478 1.00 94.69 190 LEU A CA 1
ATOM 1497 C C . LEU A 1 190 ? -0.309 18.385 -7.768 1.00 94.69 190 LEU A C 1
ATOM 1499 O O . LEU A 1 190 ? -1.292 19.119 -7.723 1.00 94.69 190 LEU A O 1
ATOM 1503 N N . GLY A 1 191 ? 0.114 17.842 -8.910 1.00 94.25 191 GLY A N 1
ATOM 1504 C CA . GLY A 1 191 ? -0.554 18.045 -10.193 1.00 94.25 191 GLY A CA 1
ATOM 1505 C C . GLY A 1 191 ? -2.017 17.603 -10.168 1.00 94.25 191 GLY A C 1
ATOM 1506 O O . GLY A 1 191 ? -2.877 18.326 -10.669 1.00 94.25 191 GLY A O 1
ATOM 1507 N N . TYR A 1 192 ? -2.309 16.468 -9.529 1.00 93.62 192 TYR A N 1
ATOM 1508 C CA . TYR A 1 192 ? -3.670 15.958 -9.374 1.00 93.62 192 TYR A CA 1
ATOM 1509 C C . TYR A 1 192 ? -4.542 16.860 -8.488 1.00 93.62 192 TYR A C 1
ATOM 1511 O O . TYR A 1 192 ? -5.670 17.184 -8.856 1.00 93.62 192 TYR A O 1
ATOM 1519 N N . TYR A 1 193 ? -4.017 17.317 -7.346 1.00 91.00 193 TYR A N 1
ATOM 1520 C CA . TYR A 1 193 ? -4.775 18.150 -6.403 1.00 91.00 193 TYR A CA 1
ATOM 1521 C C . TYR A 1 193 ? -4.805 19.646 -6.755 1.00 91.00 193 TYR A C 1
ATOM 1523 O O . TYR A 1 193 ? -5.465 20.419 -6.066 1.00 91.00 193 TYR A O 1
ATOM 1531 N N . GLY A 1 194 ? -4.142 20.076 -7.833 1.00 91.31 194 GLY A N 1
ATOM 1532 C CA . GLY A 1 194 ? -4.116 21.481 -8.256 1.00 91.31 194 GLY A CA 1
ATOM 1533 C C . GLY A 1 194 ? -3.050 22.337 -7.560 1.00 91.31 194 GLY A C 1
ATOM 1534 O O . GLY A 1 194 ? -3.191 23.556 -7.493 1.00 91.31 194 GLY A O 1
ATOM 1535 N N . GLY A 1 195 ? -1.980 21.714 -7.067 1.00 94.06 195 GLY A N 1
ATOM 1536 C CA . GLY A 1 195 ? -0.850 22.347 -6.387 1.00 94.06 195 GLY A CA 1
ATOM 1537 C C . GLY A 1 195 ? -0.839 22.106 -4.876 1.00 94.06 195 GLY A C 1
ATOM 1538 O O . GLY A 1 195 ? -1.650 21.349 -4.343 1.00 94.06 195 GLY A O 1
ATOM 1539 N N . GLU A 1 196 ? 0.093 22.767 -4.186 1.00 93.12 196 GLU A N 1
ATOM 1540 C CA . GLU A 1 196 ? 0.272 22.653 -2.728 1.00 93.12 196 GLU A CA 1
ATOM 1541 C C . GLU A 1 196 ? -0.998 23.033 -1.958 1.00 93.12 196 GLU A C 1
ATOM 1543 O O . GLU A 1 196 ? -1.422 22.298 -1.074 1.00 93.12 196 GLU A O 1
ATOM 1548 N N . GLU A 1 197 ? -1.662 24.130 -2.340 1.00 91.50 197 GLU A N 1
ATOM 1549 C CA . GLU A 1 197 ? -2.887 24.593 -1.675 1.00 91.50 197 GLU A CA 1
ATOM 1550 C C . GLU A 1 197 ? -4.006 23.544 -1.743 1.00 91.50 197 GLU A C 1
ATOM 1552 O O . GLU A 1 197 ? -4.639 23.232 -0.734 1.00 91.50 197 GLU A O 1
ATOM 1557 N N . GLY A 1 198 ? -4.231 22.960 -2.923 1.00 89.25 198 GLY A N 1
ATOM 1558 C CA . GLY A 1 198 ? -5.260 21.939 -3.100 1.00 89.25 198 GLY A CA 1
ATOM 1559 C C . GLY A 1 198 ? -4.934 20.638 -2.367 1.00 89.25 198 GLY A C 1
ATOM 1560 O O . GLY A 1 198 ? -5.826 20.021 -1.780 1.00 89.25 198 GLY A O 1
ATOM 1561 N N . PHE A 1 199 ? -3.653 20.256 -2.318 1.00 90.31 199 PHE A N 1
ATOM 1562 C CA . PHE A 1 199 ? -3.204 19.132 -1.501 1.00 90.31 199 PHE A CA 1
ATOM 1563 C C . PHE A 1 199 ? -3.429 19.397 -0.003 1.00 90.31 199 PHE A C 1
ATOM 1565 O O . PHE A 1 199 ? -3.993 18.546 0.683 1.00 90.31 199 PHE A O 1
ATOM 1572 N N . GLY A 1 200 ? -3.097 20.593 0.493 1.00 82.44 200 GLY A N 1
ATOM 1573 C CA . GLY A 1 200 ? -3.338 20.993 1.883 1.00 82.44 200 GLY A CA 1
ATOM 1574 C C . GLY A 1 200 ? -4.818 20.942 2.271 1.00 82.44 200 GLY A C 1
ATOM 1575 O O . GLY A 1 200 ? -5.174 20.414 3.328 1.00 82.44 200 GLY A O 1
ATOM 1576 N N . VAL A 1 201 ? -5.716 21.391 1.385 1.00 85.81 201 VAL A N 1
ATOM 1577 C CA . VAL A 1 201 ? -7.172 21.254 1.583 1.00 85.81 201 VAL A CA 1
ATOM 1578 C C . VAL A 1 201 ? -7.585 19.783 1.705 1.00 85.81 201 VAL A C 1
ATOM 1580 O O . VAL A 1 201 ? -8.375 19.437 2.590 1.00 85.81 201 VAL A O 1
ATOM 1583 N N . MET A 1 202 ? -7.048 18.899 0.860 1.00 86.50 202 MET A N 1
ATOM 1584 C CA . MET A 1 202 ? -7.315 17.459 0.947 1.00 86.50 202 MET A CA 1
ATOM 1585 C C . MET A 1 202 ? -6.825 16.873 2.279 1.00 86.50 202 MET A C 1
ATOM 1587 O O . MET A 1 202 ? -7.590 16.182 2.956 1.00 86.50 202 MET A O 1
ATOM 1591 N N . VAL A 1 203 ? -5.601 17.194 2.707 1.00 80.56 203 VAL A N 1
ATOM 1592 C CA . VAL A 1 203 ? -5.036 16.687 3.970 1.00 80.56 203 VAL A CA 1
ATOM 1593 C C . VAL A 1 203 ? -5.885 17.138 5.161 1.00 80.56 203 VAL A C 1
ATOM 1595 O O . VAL A 1 203 ? -6.325 16.312 5.963 1.00 80.56 203 VAL A O 1
ATOM 1598 N N . HIS A 1 204 ? -6.193 18.433 5.258 1.00 75.88 204 HIS A N 1
ATOM 1599 C CA . HIS A 1 204 ? -6.983 18.968 6.368 1.00 75.88 204 HIS A CA 1
ATOM 1600 C C . HIS A 1 204 ? -8.424 18.452 6.389 1.00 75.88 204 HIS A C 1
ATOM 1602 O O . HIS A 1 204 ? -8.955 18.173 7.468 1.00 75.88 204 HIS A O 1
ATOM 1608 N N . SER A 1 205 ? -9.061 18.295 5.225 1.00 70.69 205 SER A N 1
ATOM 1609 C CA . SER A 1 205 ? -10.415 17.732 5.147 1.00 70.69 205 SER A CA 1
ATOM 1610 C C . SER A 1 205 ? -10.443 16.255 5.541 1.00 70.69 205 SER A C 1
ATOM 1612 O O . SER A 1 205 ? -11.317 15.856 6.308 1.00 70.69 205 SER A O 1
ATOM 1614 N N . THR A 1 206 ? -9.451 15.470 5.115 1.00 72.81 206 THR A N 1
ATOM 1615 C CA . THR A 1 206 ? -9.310 14.056 5.494 1.00 72.81 206 THR A CA 1
ATOM 1616 C C . THR A 1 206 ? -9.104 13.901 6.999 1.00 72.81 206 THR A C 1
ATOM 1618 O O . THR A 1 206 ? -9.780 13.096 7.636 1.00 72.81 206 THR A O 1
ATOM 1621 N N . LEU A 1 207 ? -8.232 14.712 7.602 1.00 68.50 207 LEU A N 1
ATOM 1622 C CA . LEU A 1 207 ? -8.007 14.702 9.051 1.00 68.50 207 LEU A CA 1
ATOM 1623 C C . LEU A 1 207 ? -9.237 15.136 9.836 1.00 68.50 207 LEU A C 1
ATOM 1625 O O . LEU A 1 207 ? -9.545 14.532 10.859 1.00 68.50 207 LEU A O 1
ATOM 1629 N N . SER A 1 208 ? -9.949 16.156 9.355 1.00 64.00 208 SER A N 1
ATOM 1630 C CA . SER A 1 208 ? -11.195 16.602 9.982 1.00 64.00 208 SER A CA 1
ATOM 1631 C C . SER A 1 208 ? -12.239 15.487 9.945 1.00 64.00 208 SER A C 1
ATOM 1633 O O . SER A 1 208 ? -12.835 15.176 10.969 1.00 64.00 208 SER A O 1
ATOM 1635 N N . ALA A 1 209 ? -12.385 14.805 8.806 1.00 63.41 209 ALA A N 1
ATOM 1636 C CA . ALA A 1 209 ? -13.290 13.668 8.671 1.00 63.41 209 ALA A CA 1
ATOM 1637 C C . ALA A 1 209 ? -12.886 12.482 9.564 1.00 63.41 209 ALA A C 1
ATOM 1639 O O . ALA A 1 209 ? -13.749 11.857 10.180 1.00 63.41 209 ALA A O 1
ATOM 1640 N N . LEU A 1 210 ? -11.586 12.178 9.673 1.00 62.91 210 LEU A N 1
ATOM 1641 C CA . LEU A 1 210 ? -11.071 11.160 10.595 1.00 62.91 210 LEU A CA 1
ATOM 1642 C C . LEU A 1 210 ? -11.350 11.535 12.052 1.00 62.91 210 LEU A C 1
ATOM 1644 O O . LEU A 1 210 ? -11.825 10.698 12.814 1.00 62.91 210 LEU A O 1
ATOM 1648 N N . HIS A 1 211 ? -11.101 12.789 12.429 1.00 62.00 211 HIS A N 1
ATOM 1649 C CA . HIS A 1 211 ? -11.378 13.301 13.766 1.00 62.00 211 HIS A CA 1
ATOM 1650 C C . HIS A 1 211 ? -12.870 13.212 14.106 1.00 62.00 211 HIS A C 1
ATOM 1652 O O . HIS A 1 211 ? -13.228 12.689 15.161 1.00 62.00 211 HIS A O 1
ATOM 1658 N N . ASP A 1 212 ? -13.744 13.646 13.198 1.00 64.62 212 ASP A N 1
ATOM 1659 C CA . ASP A 1 212 ? -15.196 13.589 13.372 1.00 64.62 212 ASP A CA 1
ATOM 1660 C C . ASP A 1 212 ? -15.701 12.143 13.474 1.00 64.62 212 ASP A C 1
ATOM 1662 O O . ASP A 1 212 ? -16.558 11.840 14.309 1.00 64.62 212 ASP A O 1
ATOM 1666 N N . ASN A 1 213 ? -15.139 11.225 12.681 1.00 61.59 213 ASN A N 1
ATOM 1667 C CA . ASN A 1 213 ? -15.441 9.798 12.790 1.00 61.59 213 ASN A CA 1
ATOM 1668 C C . ASN A 1 213 ? -14.995 9.226 14.136 1.00 61.59 213 ASN A C 1
ATOM 1670 O O . ASN A 1 213 ? -15.795 8.584 14.813 1.00 61.59 213 ASN A O 1
ATOM 1674 N N . LEU A 1 214 ? -13.751 9.478 14.556 1.00 56.50 214 LEU A N 1
ATOM 1675 C CA . LEU A 1 214 ? -13.236 9.014 15.847 1.00 56.50 214 LEU A CA 1
ATOM 1676 C C . LEU A 1 214 ? -14.075 9.557 17.006 1.00 56.50 214 LEU A C 1
ATOM 1678 O O . LEU A 1 214 ? -14.418 8.809 17.922 1.00 56.50 214 LEU A O 1
ATOM 1682 N N . LYS A 1 215 ? -14.474 10.829 16.936 1.00 62.31 215 LYS A N 1
ATOM 1683 C CA . LYS A 1 215 ? -15.373 11.450 17.909 1.00 62.31 215 LYS A CA 1
ATOM 1684 C C . LYS A 1 215 ? -16.739 10.766 17.931 1.00 62.31 215 LYS A C 1
ATOM 1686 O O . LYS A 1 215 ? -17.203 10.381 19.000 1.00 62.31 215 LYS A O 1
ATOM 1691 N N . THR A 1 216 ? -17.353 10.559 16.767 1.00 68.00 216 THR A N 1
ATOM 1692 C CA . THR A 1 216 ? -18.657 9.887 16.640 1.00 68.00 216 THR A CA 1
ATOM 1693 C C . THR A 1 216 ? -18.601 8.460 17.187 1.00 68.00 216 THR A C 1
ATOM 1695 O O . THR A 1 216 ? -19.499 8.027 17.906 1.00 68.00 216 THR A O 1
ATOM 1698 N N . MET A 1 217 ? -17.530 7.721 16.892 1.00 61.00 217 MET A N 1
ATOM 1699 C CA . MET A 1 217 ? -17.310 6.372 17.419 1.00 61.00 217 MET A CA 1
ATOM 1700 C C . MET A 1 217 ? -17.140 6.377 18.940 1.00 61.00 217 MET A C 1
ATOM 1702 O O . MET A 1 217 ? -17.711 5.518 19.616 1.00 61.00 217 MET A O 1
ATOM 1706 N N . GLY A 1 218 ? -16.409 7.359 19.476 1.00 58.28 218 GLY A N 1
ATOM 1707 C CA . GLY A 1 218 ? -16.300 7.593 20.912 1.00 58.28 218 GLY A CA 1
ATOM 1708 C C . GLY A 1 218 ? -17.667 7.847 21.545 1.00 58.28 218 GLY A C 1
ATOM 1709 O O . GLY A 1 218 ? -18.034 7.166 22.497 1.00 58.28 218 GLY A O 1
ATOM 1710 N N . GLU A 1 219 ? -18.472 8.749 20.979 1.00 67.19 219 GLU A N 1
ATOM 1711 C CA . GLU A 1 219 ? -19.833 9.049 21.446 1.00 67.19 219 GLU A CA 1
ATOM 1712 C C . GLU A 1 219 ? -20.759 7.819 21.399 1.00 67.19 219 GLU A C 1
ATOM 1714 O O . GLU A 1 219 ? -21.468 7.545 22.365 1.00 67.19 219 GLU A O 1
ATOM 1719 N N . GLN A 1 220 ? -20.707 7.013 20.335 1.00 71.75 220 GLN A N 1
ATOM 1720 C CA . GLN A 1 220 ? -21.472 5.763 20.238 1.00 71.75 220 GLN A CA 1
ATOM 1721 C C . GLN A 1 220 ? -21.035 4.719 21.271 1.00 71.75 220 GLN A C 1
ATOM 1723 O O . GLN A 1 220 ? -21.863 3.978 21.805 1.00 71.75 220 GLN A O 1
ATOM 1728 N N . ALA A 1 221 ? -19.733 4.610 21.539 1.00 62.97 221 ALA A N 1
ATOM 1729 C CA . ALA A 1 221 ? -19.229 3.738 22.592 1.00 62.97 221 ALA A CA 1
ATOM 1730 C C . ALA A 1 221 ? -19.691 4.220 23.976 1.00 62.97 221 ALA A C 1
ATOM 1732 O O . ALA A 1 221 ? -20.113 3.399 24.788 1.00 62.97 221 ALA A O 1
ATOM 1733 N N . LEU A 1 222 ? -19.730 5.537 24.209 1.00 61.44 222 LEU A N 1
ATOM 1734 C CA . LEU A 1 222 ? -20.289 6.106 25.434 1.00 61.44 222 LEU A CA 1
ATOM 1735 C C . LEU A 1 222 ? -21.770 5.780 25.619 1.00 61.44 222 LEU A C 1
ATOM 1737 O O . LEU A 1 222 ? -22.158 5.361 26.707 1.00 61.44 222 LEU A O 1
ATOM 1741 N N . THR A 1 223 ? -22.597 5.928 24.580 1.00 70.38 223 THR A N 1
ATOM 1742 C CA . THR A 1 223 ? -24.020 5.563 24.658 1.00 70.38 223 THR A CA 1
ATOM 1743 C C . THR A 1 223 ? -24.190 4.091 25.030 1.00 70.38 223 THR A C 1
ATOM 1745 O O . THR A 1 223 ? -24.962 3.778 25.932 1.00 70.38 223 THR A O 1
ATOM 1748 N N . ARG A 1 224 ? -23.400 3.193 24.421 1.00 69.94 224 ARG A N 1
ATOM 1749 C CA . ARG A 1 224 ? -23.406 1.757 24.752 1.00 69.94 224 ARG A CA 1
ATOM 1750 C C . ARG A 1 224 ? -23.000 1.487 26.201 1.00 69.94 224 ARG A C 1
ATOM 1752 O O . ARG A 1 224 ? -23.614 0.649 26.853 1.00 69.94 224 ARG A O 1
ATOM 1759 N N . ILE A 1 225 ? -21.995 2.196 26.719 1.00 62.72 225 ILE A N 1
ATOM 1760 C CA . ILE A 1 225 ? -21.585 2.093 28.128 1.00 62.72 225 ILE A CA 1
ATOM 1761 C C . ILE A 1 225 ? -22.712 2.566 29.047 1.00 62.72 225 ILE A C 1
ATOM 1763 O O . ILE A 1 225 ? -22.981 1.915 30.052 1.00 62.72 225 ILE A O 1
ATOM 1767 N N . GLN A 1 226 ? -23.386 3.665 28.710 1.00 61.66 226 GLN A N 1
ATOM 1768 C CA . GLN A 1 226 ? -24.469 4.211 29.521 1.00 61.66 226 GLN A CA 1
ATOM 1769 C C . GLN A 1 226 ? -25.688 3.278 29.558 1.00 61.66 226 GLN A C 1
ATOM 1771 O O . GLN A 1 226 ? -26.174 2.957 30.638 1.00 61.66 226 GLN A O 1
ATOM 1776 N N . GLU A 1 227 ? -26.110 2.744 28.410 1.00 72.44 227 GLU A N 1
ATOM 1777 C CA . GLU A 1 227 ? -27.169 1.727 28.344 1.00 72.44 227 GLU A CA 1
ATOM 1778 C C . GLU A 1 227 ? -26.785 0.449 29.107 1.00 72.44 227 GLU A C 1
ATOM 1780 O O . GLU A 1 227 ? -27.614 -0.157 29.785 1.00 72.44 227 GLU A O 1
ATOM 1785 N N . ALA A 1 228 ? -25.524 0.020 29.024 1.00 67.44 228 ALA A N 1
ATOM 1786 C CA . ALA A 1 228 ? -25.044 -1.150 29.750 1.00 67.44 228 ALA A CA 1
ATOM 1787 C C . ALA A 1 228 ? -24.950 -0.905 31.267 1.00 67.44 228 ALA A C 1
ATOM 1789 O O . ALA A 1 228 ? -25.226 -1.819 32.043 1.00 67.44 228 ALA A O 1
ATOM 1790 N N . LEU A 1 229 ? -24.625 0.318 31.703 1.00 62.44 229 LEU A N 1
ATOM 1791 C CA . LEU A 1 229 ? -24.677 0.729 33.111 1.00 62.44 229 LEU A CA 1
ATOM 1792 C C . LEU A 1 229 ? -26.110 0.674 33.647 1.00 62.44 229 LEU A C 1
ATOM 1794 O O . LEU A 1 229 ? -26.331 0.043 34.684 1.00 62.44 229 LEU A O 1
ATOM 1798 N N . ASP A 1 230 ? -27.070 1.233 32.906 1.00 70.06 230 ASP A N 1
ATOM 1799 C CA . ASP A 1 230 ? -28.494 1.217 33.264 1.00 70.06 230 ASP A CA 1
ATOM 1800 C C . ASP A 1 230 ? -29.034 -0.223 33.389 1.00 70.06 230 ASP A C 1
ATOM 1802 O O . ASP A 1 230 ? -29.863 -0.518 34.254 1.00 70.06 230 ASP A O 1
ATOM 1806 N N . ASN A 1 231 ? -28.521 -1.146 32.565 1.00 72.62 231 ASN A N 1
ATOM 1807 C CA . ASN A 1 231 ? -28.909 -2.560 32.546 1.00 72.62 231 ASN A CA 1
ATOM 1808 C C . ASN A 1 231 ? -28.047 -3.477 33.443 1.00 72.62 231 ASN A C 1
ATOM 1810 O O . ASN A 1 231 ? -28.375 -4.653 33.612 1.00 72.62 231 ASN A O 1
ATOM 1814 N N . GLY A 1 232 ? -26.955 -2.972 34.028 1.00 68.31 232 GLY A N 1
ATOM 1815 C CA . GLY A 1 232 ? -26.018 -3.749 34.850 1.00 68.31 232 GLY A CA 1
ATOM 1816 C C . GLY A 1 232 ? -25.132 -4.747 34.084 1.00 68.31 232 GLY A C 1
ATOM 1817 O O . GLY A 1 232 ? -24.591 -5.670 34.700 1.00 68.31 232 GLY A O 1
ATOM 1818 N N . ASP A 1 233 ? -24.963 -4.581 32.771 1.00 71.06 233 ASP A N 1
ATOM 1819 C CA . ASP A 1 233 ? -24.200 -5.489 31.908 1.00 71.06 233 ASP A CA 1
ATOM 1820 C C . ASP A 1 233 ? -22.701 -5.138 31.891 1.00 71.06 233 ASP A C 1
ATOM 1822 O O . ASP A 1 233 ? -22.219 -4.284 31.145 1.00 71.06 233 ASP A O 1
ATOM 1826 N N . ARG A 1 234 ? -21.937 -5.817 32.751 1.00 60.34 234 ARG A N 1
ATOM 1827 C CA . ARG A 1 234 ? -20.500 -5.563 32.934 1.00 60.34 234 ARG A CA 1
ATOM 1828 C C . ARG A 1 234 ? -19.637 -5.997 31.748 1.00 60.34 234 ARG A C 1
ATOM 1830 O O . ARG A 1 234 ? -18.581 -5.399 31.541 1.00 60.34 234 ARG A O 1
ATOM 1837 N N . GLU A 1 235 ? -20.047 -7.015 30.993 1.00 65.12 235 GLU A N 1
ATOM 1838 C CA . GLU A 1 235 ? -19.272 -7.497 29.842 1.00 65.12 235 GLU A CA 1
ATOM 1839 C C . GLU A 1 235 ? -19.341 -6.498 28.687 1.00 65.12 235 GLU A C 1
ATOM 1841 O O . GLU A 1 235 ? -18.318 -6.199 28.069 1.00 65.12 235 GLU A O 1
ATOM 1846 N N . VAL A 1 236 ? -20.516 -5.907 28.452 1.00 68.94 236 VAL A N 1
ATOM 1847 C CA . VAL A 1 236 ? -20.701 -4.877 27.420 1.00 68.94 236 VAL A CA 1
ATOM 1848 C C . VAL A 1 236 ? -19.921 -3.603 27.751 1.00 68.94 236 VAL A C 1
ATOM 1850 O O . VAL A 1 236 ? -19.302 -3.026 26.857 1.00 68.94 236 VAL A O 1
ATOM 1853 N N . ILE A 1 237 ? -19.869 -3.207 29.028 1.00 58.12 237 ILE A N 1
ATOM 1854 C CA . ILE A 1 237 ? -19.050 -2.072 29.485 1.00 58.12 237 ILE A CA 1
ATOM 1855 C C . ILE A 1 237 ? -17.566 -2.332 29.195 1.00 58.12 237 ILE A C 1
ATOM 1857 O O . ILE A 1 237 ? -16.916 -1.511 28.549 1.00 58.12 237 ILE A O 1
ATOM 1861 N N . SER A 1 238 ? -17.033 -3.482 29.627 1.00 52.59 238 SER A N 1
ATOM 1862 C CA . SER A 1 238 ? -15.615 -3.818 29.435 1.00 52.59 238 SER A CA 1
ATOM 1863 C C . SER A 1 238 ? -15.252 -3.905 27.948 1.00 52.59 238 SER A C 1
ATOM 1865 O O . SER A 1 238 ? -14.245 -3.336 27.530 1.00 52.59 238 SER A O 1
ATOM 1867 N N . LYS A 1 239 ? -16.114 -4.515 27.123 1.00 65.19 239 LYS A N 1
ATOM 1868 C CA . LYS A 1 239 ? -15.919 -4.592 25.669 1.00 65.19 239 LYS A CA 1
ATOM 1869 C C . LYS A 1 239 ? -15.905 -3.213 25.005 1.00 65.19 239 LYS A C 1
ATOM 1871 O O . LYS A 1 239 ? -15.024 -2.945 24.196 1.00 65.19 239 LYS A O 1
ATOM 1876 N N . ALA A 1 240 ? -16.843 -2.332 25.349 1.00 62.44 240 ALA A N 1
ATOM 1877 C CA . ALA A 1 240 ? -16.911 -0.991 24.769 1.00 62.44 240 ALA A CA 1
ATOM 1878 C C . ALA A 1 240 ? -15.694 -0.128 25.148 1.00 62.44 240 ALA A C 1
ATOM 1880 O O . ALA A 1 240 ? -15.186 0.610 24.309 1.00 62.44 240 ALA A O 1
ATOM 1881 N N . ILE A 1 241 ? -15.187 -0.259 26.379 1.00 57.94 241 ILE A N 1
ATOM 1882 C CA . ILE A 1 241 ? -13.966 0.432 26.821 1.00 57.94 241 ILE A CA 1
ATOM 1883 C C . ILE A 1 241 ? -12.742 -0.087 26.065 1.00 57.94 241 ILE A C 1
ATOM 1885 O O . ILE A 1 241 ? -11.946 0.717 25.587 1.00 57.9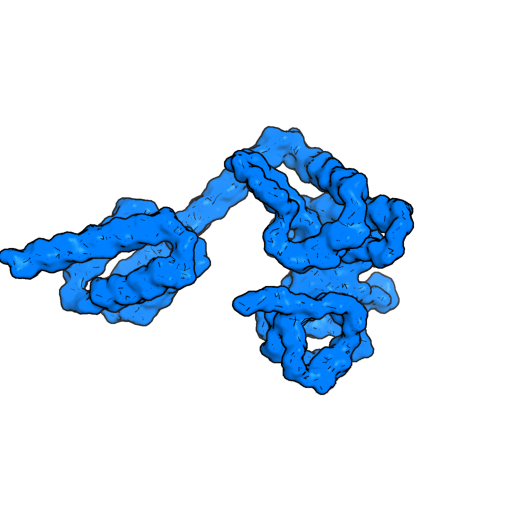4 241 ILE A O 1
ATOM 1889 N N . MET A 1 242 ? -12.602 -1.408 25.916 1.00 56.78 242 MET A N 1
ATOM 1890 C CA . MET A 1 242 ? -11.509 -1.997 25.135 1.00 56.78 242 MET A CA 1
ATOM 1891 C C . MET A 1 242 ? -11.556 -1.535 23.674 1.00 56.78 242 MET A C 1
ATOM 1893 O O . MET A 1 242 ? -10.537 -1.102 23.151 1.00 56.78 242 MET A O 1
ATOM 1897 N N . GLU A 1 243 ? -12.739 -1.509 23.050 1.00 62.50 243 GLU A N 1
ATOM 1898 C CA . GLU A 1 243 ? -12.916 -0.980 21.689 1.00 62.50 243 GLU A CA 1
ATOM 1899 C C . GLU A 1 243 ? -12.507 0.501 21.576 1.00 62.50 243 GLU A C 1
ATOM 1901 O O . GLU A 1 243 ? -11.919 0.895 20.570 1.00 62.50 243 GLU A O 1
ATOM 1906 N N . MET A 1 244 ? -12.801 1.331 22.586 1.00 58.72 244 MET A N 1
ATOM 1907 C CA . MET A 1 244 ? -12.382 2.740 22.603 1.00 58.72 244 MET A CA 1
ATOM 1908 C C . MET A 1 244 ? -10.869 2.898 22.754 1.00 58.72 244 MET A C 1
ATOM 1910 O O . MET A 1 244 ? -10.283 3.769 22.111 1.00 58.72 244 MET A O 1
ATOM 1914 N N . LEU A 1 245 ? -10.247 2.067 23.595 1.00 51.88 245 LEU A N 1
ATOM 1915 C CA . LEU A 1 245 ? -8.807 2.082 23.845 1.00 51.88 245 LEU A CA 1
ATOM 1916 C C . LEU A 1 245 ? -8.022 1.603 22.622 1.00 51.88 245 LEU A C 1
ATOM 1918 O O . LEU A 1 245 ? -7.121 2.306 22.171 1.00 51.88 245 LEU A O 1
ATOM 1922 N N . GLU A 1 246 ? -8.411 0.468 22.035 1.00 49.78 246 GLU A N 1
ATOM 1923 C CA . GLU A 1 246 ? -7.793 -0.084 20.820 1.00 49.78 246 GLU A CA 1
ATOM 1924 C C . GLU A 1 246 ? -7.847 0.905 19.649 1.00 49.78 246 GLU A C 1
ATOM 1926 O O . GLU A 1 246 ? -6.930 0.969 18.833 1.00 49.78 246 GLU A O 1
ATOM 1931 N N . ARG A 1 247 ? -8.916 1.703 19.571 1.00 51.38 247 ARG A N 1
ATOM 1932 C CA . ARG A 1 247 ? -9.145 2.657 18.477 1.00 51.38 247 ARG A CA 1
ATOM 1933 C C . ARG A 1 247 ? -8.718 4.086 18.802 1.00 51.38 247 ARG A C 1
ATOM 1935 O O . ARG A 1 247 ? -8.872 4.958 17.949 1.00 51.38 247 ARG A O 1
ATOM 1942 N N . LYS A 1 248 ? -8.229 4.345 20.021 1.00 53.72 248 LYS A N 1
ATOM 1943 C CA . LYS A 1 248 ? -7.926 5.690 20.548 1.00 53.72 248 LYS A CA 1
ATOM 1944 C C . LYS A 1 248 ? -9.077 6.697 20.353 1.00 53.72 248 LYS A C 1
ATOM 1946 O O . LYS A 1 248 ? -8.853 7.893 20.174 1.00 53.72 248 LYS A O 1
ATOM 1951 N N . SER A 1 249 ? -10.324 6.224 20.370 1.00 53.62 249 SER A N 1
ATOM 1952 C CA . SER A 1 249 ? -11.520 7.019 20.069 1.00 53.62 249 SER A CA 1
ATOM 1953 C C . SER A 1 249 ? -12.113 7.601 21.355 1.00 53.62 249 SER A C 1
ATOM 1955 O O . SER A 1 249 ? -13.161 7.155 21.834 1.00 53.62 249 SER A O 1
ATOM 1957 N N . PHE A 1 250 ? -11.399 8.552 21.962 1.00 53.78 250 PHE A N 1
ATOM 1958 C CA . PHE A 1 250 ? -11.810 9.157 23.227 1.00 53.78 250 PHE A CA 1
ATOM 1959 C C . PHE A 1 250 ? -12.837 10.282 23.014 1.00 53.78 250 PHE A C 1
ATOM 1961 O O . PHE A 1 250 ? -12.705 11.070 22.076 1.00 53.78 250 PHE A O 1
ATOM 1968 N N . PRO A 1 251 ? -13.863 10.391 23.871 1.00 48.88 251 PRO A N 1
ATOM 1969 C CA . PRO A 1 251 ? -14.861 11.447 23.774 1.00 48.88 251 PRO A CA 1
ATOM 1970 C C . PRO A 1 251 ? -14.317 12.774 24.309 1.00 48.88 251 PRO A C 1
ATOM 1972 O O . PRO A 1 251 ? -13.301 12.816 25.000 1.00 48.88 251 PRO A O 1
ATOM 1975 N N . SER A 1 252 ? -15.050 13.864 24.074 1.00 48.25 252 SER A N 1
ATOM 1976 C CA . SER A 1 252 ? -14.771 15.143 24.733 1.00 48.25 252 SER A CA 1
ATOM 1977 C C . SER A 1 252 ? -14.856 15.036 26.265 1.00 48.25 252 SER A C 1
ATOM 1979 O O . SER A 1 252 ? -15.639 14.252 26.809 1.00 48.25 252 SER A O 1
ATOM 1981 N N . GLU A 1 253 ? -14.099 15.883 26.968 1.00 42.78 253 GLU A N 1
ATOM 1982 C CA . GLU A 1 253 ? -14.024 15.964 28.439 1.00 42.78 253 GLU A CA 1
ATOM 1983 C C . GLU A 1 253 ? -15.414 16.039 29.110 1.00 42.78 253 GLU A C 1
ATOM 1985 O O . GLU A 1 253 ? -15.698 15.334 30.078 1.00 42.78 253 GLU A O 1
ATOM 1990 N N . SER A 1 254 ? -16.345 16.796 28.519 1.00 40.75 254 SER A N 1
ATOM 1991 C CA . SER A 1 254 ? -17.744 16.903 28.965 1.00 40.75 254 SER A CA 1
ATOM 1992 C C . SER A 1 254 ? -18.501 15.567 28.978 1.00 40.75 254 SER A C 1
ATOM 1994 O O . SER A 1 254 ? -19.370 15.327 29.821 1.00 40.75 254 SER A O 1
ATOM 1996 N N . SER A 1 255 ? -18.193 14.696 28.022 1.00 43.78 255 SER A N 1
ATOM 1997 C CA . SER A 1 255 ? -18.878 13.423 27.809 1.00 43.78 255 SER A CA 1
ATOM 1998 C C . SER A 1 255 ? -18.263 12.330 28.690 1.00 43.78 255 SER A C 1
ATOM 2000 O O . SER A 1 255 ? -18.999 11.530 29.267 1.00 43.78 255 SER A O 1
ATOM 2002 N N . ALA A 1 256 ? -16.943 12.378 28.921 1.00 46.06 256 ALA A N 1
ATOM 2003 C CA . ALA A 1 256 ? -16.270 11.577 29.946 1.00 46.06 256 ALA A CA 1
ATOM 2004 C C . ALA A 1 256 ? -16.805 11.891 31.359 1.00 46.06 256 ALA A C 1
ATOM 2006 O O . ALA A 1 256 ? -17.149 10.975 32.107 1.00 46.06 256 ALA A O 1
ATOM 2007 N N . GLN A 1 257 ? -16.995 13.176 31.690 1.00 44.66 257 GLN A N 1
ATOM 2008 C CA . GLN A 1 257 ? -17.573 13.604 32.970 1.00 44.66 257 GLN A CA 1
ATOM 2009 C C . GLN A 1 257 ? -19.006 13.087 33.176 1.00 44.66 257 GLN A C 1
ATOM 2011 O O . GLN A 1 257 ? -19.397 12.737 34.290 1.00 44.66 257 GLN A O 1
ATOM 2016 N N . THR A 1 258 ? -19.798 13.009 32.105 1.00 49.00 258 THR A N 1
ATOM 2017 C CA . THR A 1 258 ? -21.175 12.493 32.160 1.00 49.00 258 THR A CA 1
ATOM 2018 C C . THR A 1 258 ? -21.199 11.001 32.496 1.00 49.00 258 THR A C 1
ATOM 2020 O O . THR A 1 258 ? -22.008 10.578 33.321 1.00 49.00 258 THR A O 1
ATOM 2023 N N . ILE A 1 259 ? -20.268 10.218 31.942 1.00 47.66 259 ILE A N 1
ATOM 2024 C CA . ILE A 1 259 ? -20.114 8.793 32.271 1.00 47.66 259 ILE A CA 1
ATOM 2025 C C . ILE A 1 259 ? -19.617 8.593 33.691 1.00 47.66 259 ILE A C 1
ATOM 2027 O O . ILE A 1 259 ? -20.150 7.741 34.393 1.00 47.66 259 ILE A O 1
ATOM 2031 N N . VAL A 1 260 ? -18.640 9.385 34.134 1.00 47.06 260 VAL A N 1
ATOM 2032 C CA . VAL A 1 260 ? -18.186 9.370 35.529 1.00 47.06 260 VAL A CA 1
ATOM 2033 C C . VAL A 1 260 ? -19.371 9.609 36.461 1.00 47.06 260 VAL A C 1
ATOM 2035 O O . VAL A 1 260 ? -19.617 8.810 37.360 1.00 47.06 260 VAL A O 1
ATOM 2038 N N . ASN A 1 261 ? -20.176 10.635 36.190 1.00 50.47 261 ASN A N 1
ATOM 2039 C CA . ASN A 1 261 ? -21.353 10.954 36.993 1.00 50.47 261 ASN A CA 1
ATOM 2040 C C . ASN A 1 261 ? -22.424 9.840 36.948 1.00 50.47 261 ASN A C 1
ATOM 2042 O O . ASN A 1 261 ? -23.045 9.557 37.973 1.00 50.47 261 ASN A O 1
ATOM 2046 N N . ALA A 1 262 ? -22.625 9.182 35.799 1.00 48.25 262 ALA A N 1
ATOM 2047 C CA . ALA A 1 262 ? -23.568 8.068 35.641 1.00 48.25 262 ALA A CA 1
ATOM 2048 C C . ALA A 1 262 ? -23.087 6.781 36.340 1.00 48.25 262 ALA A C 1
ATOM 2050 O O . ALA A 1 262 ? -23.844 6.145 37.073 1.00 48.25 262 ALA A O 1
ATOM 2051 N N . ALA A 1 263 ? -21.806 6.437 36.199 1.00 46.34 263 ALA A N 1
ATOM 2052 C CA . ALA A 1 263 ? -21.169 5.321 36.894 1.00 46.34 263 ALA A CA 1
ATOM 2053 C C . ALA A 1 263 ? -21.138 5.542 38.415 1.00 46.34 263 ALA A C 1
ATOM 2055 O O . ALA A 1 263 ? -21.304 4.596 39.181 1.00 46.34 263 ALA A O 1
ATOM 2056 N N . MET A 1 264 ? -20.991 6.794 38.859 1.00 44.81 264 MET A N 1
ATOM 2057 C CA . MET A 1 264 ? -21.088 7.188 40.266 1.00 44.81 264 MET A CA 1
ATOM 2058 C C . MET A 1 264 ? -22.508 7.107 40.841 1.00 44.81 264 MET A C 1
ATOM 2060 O O . MET A 1 264 ? -22.663 6.956 42.056 1.00 44.81 264 MET A O 1
ATOM 2064 N N . ALA A 1 265 ? -23.540 7.218 40.001 1.00 49.47 265 ALA A N 1
ATOM 2065 C CA . ALA A 1 265 ? -24.931 7.073 40.420 1.00 49.47 265 ALA A CA 1
ATOM 2066 C C . ALA A 1 265 ? -25.326 5.600 40.650 1.00 49.47 265 ALA A C 1
ATOM 2068 O O . ALA A 1 265 ? -26.246 5.333 41.426 1.00 49.47 265 ALA A O 1
ATOM 2069 N N . HIS A 1 266 ? -24.611 4.645 40.038 1.00 46.00 266 HIS A N 1
ATOM 2070 C CA . HIS A 1 266 ? -24.835 3.211 40.217 1.00 46.00 266 HIS A CA 1
ATOM 2071 C C . HIS A 1 266 ? -24.047 2.642 41.408 1.00 46.00 266 HIS A C 1
ATOM 2073 O O . HIS A 1 266 ? -22.819 2.602 41.442 1.00 46.00 266 HIS A O 1
ATOM 2079 N N . ASP A 1 267 ? -24.779 2.143 42.402 1.00 49.88 267 ASP A N 1
ATOM 2080 C CA . ASP A 1 267 ? -24.231 1.618 43.652 1.00 49.88 267 ASP A CA 1
ATOM 2081 C C . ASP A 1 267 ? -23.746 0.163 43.492 1.00 49.88 267 ASP A C 1
ATOM 2083 O O . ASP A 1 267 ? -24.397 -0.777 43.933 1.00 49.88 267 ASP A O 1
ATOM 2087 N N . SER A 1 268 ? -22.620 -0.075 42.814 1.00 46.66 268 SER A N 1
ATOM 2088 C CA . SER A 1 268 ? -21.877 -1.343 42.947 1.00 46.66 268 SER A CA 1
ATOM 2089 C C . SER A 1 268 ? -20.460 -1.218 42.384 1.00 46.66 268 SER A C 1
ATOM 2091 O O . SER A 1 268 ? -20.224 -0.396 41.510 1.00 46.66 268 SER A O 1
ATOM 2093 N N . GLY A 1 269 ? -19.516 -2.035 42.873 1.00 46.62 269 GLY A N 1
ATOM 2094 C CA . GLY A 1 269 ? -18.064 -2.014 42.596 1.00 46.62 269 GLY A CA 1
ATOM 2095 C C . GLY A 1 269 ? -17.582 -2.209 41.144 1.00 46.62 269 GLY A C 1
ATOM 2096 O O . GLY A 1 269 ? -16.551 -2.839 40.930 1.00 46.62 269 GLY A O 1
ATOM 2097 N N . VAL A 1 270 ? -18.295 -1.663 40.162 1.00 45.78 270 VAL A N 1
ATOM 2098 C CA . VAL A 1 270 ? -17.909 -1.492 38.756 1.00 45.78 270 VAL A CA 1
ATOM 2099 C C . VAL A 1 270 ? -16.734 -0.510 38.632 1.00 45.78 270 VAL A C 1
ATOM 2101 O O . VAL A 1 270 ? -15.811 -0.773 37.868 1.00 45.78 270 VAL A O 1
ATOM 2104 N N . LEU A 1 271 ? -16.690 0.532 39.475 1.00 48.00 271 LEU A N 1
ATOM 2105 C CA . LEU A 1 271 ? -15.576 1.490 39.564 1.00 48.00 271 LEU A CA 1
ATOM 2106 C C . LEU A 1 271 ? -14.226 0.826 39.878 1.00 48.00 271 LEU A C 1
ATOM 2108 O O . LEU A 1 271 ? -13.229 1.136 39.239 1.00 48.00 271 LEU A O 1
ATOM 2112 N N . VAL A 1 272 ? -14.198 -0.154 40.787 1.00 46.00 272 VAL A N 1
ATOM 2113 C CA . VAL A 1 272 ? -12.960 -0.862 41.167 1.00 46.00 272 VAL A CA 1
ATOM 2114 C C . VAL A 1 272 ? -12.451 -1.764 40.032 1.00 46.00 272 VAL A C 1
ATOM 2116 O O . VAL A 1 272 ? -11.246 -1.908 39.854 1.00 46.00 272 VAL A O 1
ATOM 2119 N N . GLY A 1 273 ? -13.349 -2.359 39.237 1.00 42.19 273 GLY A N 1
ATOM 2120 C CA . GLY A 1 273 ? -12.970 -3.174 38.073 1.00 42.19 273 GLY A CA 1
ATOM 2121 C C . GLY A 1 273 ? -12.410 -2.337 36.919 1.00 42.19 273 GLY A C 1
ATOM 2122 O O . GLY A 1 273 ? -11.407 -2.713 36.315 1.00 42.19 273 GLY A O 1
ATOM 2123 N N . LEU A 1 274 ? -13.019 -1.173 36.679 1.00 48.38 274 LEU A N 1
ATOM 2124 C CA . LEU A 1 274 ? -12.564 -0.164 35.722 1.00 48.38 274 LEU A CA 1
ATOM 2125 C C . LEU A 1 274 ? -11.197 0.417 36.107 1.00 48.38 274 LEU A C 1
ATOM 2127 O O . LEU A 1 274 ? -10.305 0.468 35.271 1.00 48.38 274 LEU A O 1
ATOM 2131 N N . GLU A 1 275 ? -10.991 0.778 37.376 1.00 49.34 275 GLU A N 1
ATOM 2132 C CA . GLU A 1 275 ? -9.704 1.282 37.879 1.00 49.34 275 GLU A CA 1
ATOM 2133 C C . GLU A 1 275 ? -8.560 0.270 37.707 1.00 49.34 275 GLU A C 1
ATOM 2135 O O . GLU A 1 275 ? -7.441 0.652 37.366 1.00 49.34 275 GLU A O 1
ATOM 2140 N N . VAL A 1 276 ? -8.827 -1.023 37.923 1.00 41.09 276 VAL A N 1
ATOM 2141 C CA . VAL A 1 276 ? -7.820 -2.086 37.772 1.00 41.09 276 VAL A CA 1
ATOM 2142 C C . VAL A 1 276 ? -7.497 -2.343 36.300 1.00 41.09 276 VAL A C 1
ATOM 2144 O O . VAL A 1 276 ? -6.323 -2.480 35.965 1.00 41.09 276 VAL A O 1
ATOM 2147 N N . GLN A 1 277 ? -8.497 -2.374 35.411 1.00 42.91 277 GLN A N 1
ATOM 2148 C CA . GLN A 1 277 ? -8.257 -2.551 33.973 1.00 42.91 277 GLN A CA 1
ATOM 2149 C C . GLN A 1 277 ? -7.537 -1.339 33.366 1.00 42.91 277 GLN A C 1
ATOM 2151 O O . GLN A 1 277 ? -6.534 -1.516 32.680 1.00 42.91 277 GLN A O 1
ATOM 2156 N N . LEU A 1 278 ? -7.969 -0.116 33.689 1.00 48.44 278 LEU A N 1
ATOM 2157 C CA . LEU A 1 278 ? -7.323 1.113 33.218 1.00 48.44 278 LEU A CA 1
ATOM 2158 C C . LEU A 1 278 ? -5.901 1.264 33.784 1.00 48.44 278 LEU A C 1
ATOM 2160 O O . LEU A 1 278 ? -5.000 1.665 33.057 1.00 48.44 278 LEU A O 1
ATOM 2164 N N . GLY A 1 279 ? -5.668 0.870 35.043 1.00 41.31 279 GLY A N 1
ATOM 2165 C CA . GLY A 1 279 ? -4.336 0.855 35.657 1.00 41.31 279 GLY A CA 1
ATOM 2166 C C . GLY A 1 279 ? -3.381 -0.202 35.080 1.00 41.31 279 GLY A C 1
ATOM 2167 O O . GLY A 1 279 ? -2.177 0.036 35.018 1.00 41.31 279 GLY A O 1
ATOM 2168 N N . LEU A 1 280 ? -3.896 -1.353 34.633 1.00 38.19 280 LEU A N 1
ATOM 2169 C CA . LEU A 1 280 ? -3.099 -2.377 33.945 1.00 38.19 280 LEU A CA 1
ATOM 2170 C C . LEU A 1 280 ? -2.700 -1.923 32.534 1.00 38.19 280 LEU A C 1
ATOM 2172 O O . LEU A 1 280 ? -1.542 -2.076 32.158 1.00 38.19 280 LEU A O 1
ATOM 2176 N N . LEU A 1 281 ? -3.617 -1.303 31.791 1.00 42.12 281 LEU A N 1
ATOM 2177 C CA . LEU A 1 281 ? -3.372 -0.784 30.438 1.00 42.12 281 LEU A CA 1
ATOM 2178 C C . LEU A 1 281 ? -2.418 0.420 30.420 1.00 42.12 281 LEU A C 1
ATOM 2180 O O . LEU A 1 281 ? -1.524 0.498 29.580 1.00 42.12 281 LEU A O 1
ATOM 2184 N N . ALA A 1 282 ? -2.538 1.293 31.418 1.00 45.50 282 ALA A N 1
ATOM 2185 C CA . ALA A 1 282 ? -1.605 2.380 31.700 1.00 45.50 282 ALA A CA 1
ATOM 2186 C C . ALA A 1 282 ? -0.151 1.903 31.919 1.00 45.50 282 ALA A C 1
ATOM 2188 O O . ALA A 1 282 ? 0.813 2.627 31.686 1.00 45.50 282 ALA A O 1
ATOM 2189 N N . SER A 1 283 ? 0.030 0.662 32.373 1.00 40.25 283 SER A N 1
ATOM 2190 C CA . SER A 1 283 ? 1.360 0.098 32.617 1.00 40.25 283 SER A CA 1
ATOM 2191 C C . SER A 1 283 ? 1.995 -0.567 31.390 1.00 40.25 283 SER A C 1
ATOM 2193 O O . SER A 1 283 ? 3.171 -0.925 31.448 1.00 40.25 283 SER A O 1
ATOM 2195 N N . THR A 1 284 ? 1.242 -0.743 30.294 1.00 41.22 284 THR A N 1
ATOM 2196 C CA . THR A 1 284 ? 1.671 -1.550 29.138 1.00 41.22 284 THR A CA 1
ATOM 2197 C C . THR A 1 284 ? 2.093 -0.754 27.901 1.00 41.22 284 THR A C 1
ATOM 2199 O O . THR A 1 284 ? 2.849 -1.304 27.104 1.00 41.22 284 THR A O 1
ATOM 2202 N N . GLU A 1 285 ? 1.718 0.524 27.753 1.00 46.50 285 GLU A N 1
ATOM 2203 C CA . GLU A 1 285 ? 2.183 1.379 26.644 1.00 46.50 285 GLU A CA 1
ATOM 2204 C C . GLU A 1 285 ? 2.525 2.805 27.113 1.00 46.50 285 GLU A C 1
ATOM 2206 O O . GLU A 1 285 ? 1.728 3.481 27.759 1.00 46.50 285 GLU A O 1
ATOM 2211 N N . TYR A 1 286 ? 3.740 3.259 26.790 1.00 42.91 286 TYR A N 1
ATOM 2212 C CA . TYR A 1 286 ? 4.290 4.569 27.156 1.00 42.91 286 TYR A CA 1
ATOM 2213 C C . TYR A 1 286 ? 3.717 5.701 26.274 1.00 42.91 286 TYR A C 1
ATOM 2215 O O . TYR A 1 286 ? 4.434 6.276 25.459 1.00 42.91 286 TYR A O 1
ATOM 2223 N N . ASP A 1 287 ? 2.433 6.031 26.429 1.00 51.78 287 ASP A N 1
ATOM 2224 C CA . ASP A 1 287 ? 1.836 7.267 25.894 1.00 51.78 287 ASP A CA 1
ATOM 2225 C C . ASP A 1 287 ? 1.528 8.217 27.059 1.00 51.78 287 ASP A C 1
ATOM 2227 O O . ASP A 1 287 ? 0.541 8.063 27.777 1.00 51.78 287 ASP A O 1
ATOM 2231 N N . GLU A 1 288 ? 2.422 9.179 27.284 1.00 48.00 288 GLU A N 1
ATOM 2232 C CA . GLU A 1 288 ? 2.410 10.069 28.451 1.00 48.00 288 GLU A CA 1
ATOM 2233 C C . GLU A 1 288 ? 1.137 10.939 28.514 1.00 48.00 288 GLU A C 1
ATOM 2235 O O . GLU A 1 288 ? 0.621 11.192 29.600 1.00 48.00 288 GLU A O 1
ATOM 2240 N N . ALA A 1 289 ? 0.561 11.302 27.360 1.00 46.47 289 ALA A N 1
ATOM 2241 C CA . ALA A 1 289 ? -0.656 12.112 27.279 1.00 46.47 289 ALA A CA 1
ATOM 2242 C C . ALA A 1 289 ? -1.923 11.285 27.549 1.00 46.47 289 ALA A C 1
ATOM 2244 O O . ALA A 1 289 ? -2.821 11.729 28.270 1.00 46.47 289 ALA A O 1
ATOM 2245 N N . ALA A 1 290 ? -1.989 10.056 27.024 1.00 45.28 290 ALA A N 1
ATOM 2246 C CA . ALA A 1 290 ? -3.064 9.122 27.358 1.00 45.28 290 ALA A CA 1
ATOM 2247 C C . ALA A 1 290 ? -3.008 8.729 28.843 1.00 45.28 290 ALA A C 1
ATOM 2249 O O . ALA A 1 290 ? -4.043 8.655 29.506 1.00 45.28 290 ALA A O 1
ATOM 2250 N N . MET A 1 291 ? -1.798 8.555 29.381 1.00 46.62 291 MET A N 1
ATOM 2251 C CA . MET A 1 291 ? -1.540 8.308 30.797 1.00 46.62 291 MET A CA 1
ATOM 2252 C C . MET A 1 291 ? -1.968 9.462 31.690 1.00 46.62 291 MET A C 1
ATOM 2254 O O . MET A 1 291 ? -2.530 9.215 32.755 1.00 46.62 291 MET A O 1
ATOM 2258 N N . GLU A 1 292 ? -1.731 10.706 31.280 1.00 51.72 292 GLU A N 1
ATOM 2259 C CA . GLU A 1 292 ? -2.147 11.894 32.025 1.00 51.72 292 GLU A CA 1
ATOM 2260 C C . GLU A 1 292 ? -3.676 12.044 32.025 1.00 51.72 292 GLU A C 1
ATOM 2262 O O . GLU A 1 292 ? -4.271 12.217 33.090 1.00 51.72 292 GLU A O 1
ATOM 2267 N N . ALA A 1 293 ? -4.333 11.852 30.875 1.00 47.94 293 ALA A N 1
ATOM 2268 C CA . ALA A 1 293 ? -5.793 11.879 30.768 1.00 47.94 293 ALA A CA 1
ATOM 2269 C C . ALA A 1 293 ? -6.463 10.746 31.571 1.00 47.94 293 ALA A C 1
ATOM 2271 O O . ALA A 1 293 ? -7.428 10.979 32.303 1.00 47.94 293 ALA A O 1
ATOM 2272 N N . LEU A 1 294 ? -5.922 9.525 31.496 1.00 48.62 294 LEU A N 1
ATOM 2273 C CA . LEU A 1 294 ? -6.388 8.372 32.272 1.00 48.62 294 LEU A CA 1
ATOM 2274 C C . LEU A 1 294 ? -6.112 8.533 33.768 1.00 48.62 294 LEU A C 1
ATOM 2276 O O . LEU A 1 294 ? -6.960 8.187 34.588 1.00 48.62 294 LEU A O 1
ATOM 2280 N N . SER A 1 295 ? -4.956 9.081 34.140 1.00 48.97 295 SER A N 1
ATOM 2281 C CA . SER A 1 295 ? -4.612 9.348 35.539 1.00 48.97 295 SER A CA 1
ATOM 2282 C C . SER A 1 295 ? -5.494 10.441 36.125 1.00 48.97 295 SER A C 1
ATOM 2284 O O . SER A 1 295 ? -5.935 10.287 37.260 1.00 48.97 295 SER A O 1
ATOM 2286 N N . SER A 1 296 ? -5.810 11.493 35.362 1.00 50.66 296 SER A N 1
ATOM 2287 C CA . SER A 1 296 ? -6.781 12.512 35.775 1.00 50.66 296 SER A CA 1
ATOM 2288 C C . SER A 1 296 ? -8.151 11.882 36.007 1.00 50.66 296 SER A C 1
ATOM 2290 O O . SER A 1 296 ? -8.704 12.017 37.094 1.00 50.66 296 SER A O 1
ATOM 2292 N N . LEU A 1 297 ? -8.633 11.073 35.057 1.00 48.25 297 LEU A N 1
ATOM 2293 C CA . LEU A 1 297 ? -9.909 10.366 35.174 1.00 48.25 297 LEU A CA 1
ATOM 2294 C C . LEU A 1 297 ? -9.947 9.446 36.409 1.00 48.25 297 LEU A C 1
ATOM 2296 O O . LEU A 1 297 ? -10.915 9.455 37.162 1.00 48.25 297 LEU A O 1
ATOM 2300 N N . ILE A 1 298 ? -8.880 8.685 36.671 1.00 50.31 298 ILE A N 1
ATOM 2301 C CA . ILE A 1 298 ? -8.765 7.813 37.854 1.00 50.31 298 ILE A CA 1
ATOM 2302 C C . ILE A 1 298 ? -8.697 8.630 39.156 1.00 50.31 298 ILE A C 1
ATOM 2304 O O . ILE A 1 298 ? -9.267 8.227 40.173 1.00 50.31 298 ILE A O 1
ATOM 2308 N N . VAL A 1 299 ? -8.001 9.769 39.164 1.00 47.53 299 VAL A N 1
ATOM 2309 C CA . VAL A 1 299 ? -7.903 10.657 40.333 1.00 47.53 299 VAL A CA 1
ATOM 2310 C C . VAL A 1 299 ? -9.253 11.302 40.642 1.00 47.53 299 VAL A C 1
ATOM 2312 O O . VAL A 1 299 ? -9.649 11.317 41.811 1.00 47.53 299 VAL A O 1
ATOM 2315 N N . ASP A 1 300 ? -9.985 11.744 39.623 1.00 47.09 300 ASP A N 1
ATOM 2316 C CA . ASP A 1 300 ? -11.326 12.314 39.760 1.00 47.09 300 ASP A CA 1
ATOM 2317 C C . ASP A 1 300 ? -12.310 11.266 40.299 1.00 47.09 300 ASP A C 1
ATOM 2319 O O . ASP A 1 300 ? -13.030 11.517 41.272 1.00 47.09 300 ASP A O 1
ATOM 2323 N N . LEU A 1 301 ? -12.247 10.036 39.777 1.00 42.97 301 LEU A N 1
ATOM 2324 C CA . LEU A 1 301 ? -13.006 8.892 40.291 1.00 42.97 301 LEU A CA 1
ATOM 2325 C C . LEU A 1 301 ? -12.679 8.574 41.765 1.00 42.97 301 LEU A C 1
ATOM 2327 O O . LEU A 1 301 ? -13.585 8.334 42.574 1.00 42.97 301 LEU A O 1
ATOM 2331 N N . ARG A 1 302 ? -11.399 8.643 42.161 1.00 42.59 302 ARG A N 1
ATOM 2332 C CA . ARG A 1 302 ? -10.953 8.394 43.544 1.00 42.59 302 ARG A CA 1
ATOM 2333 C C . ARG A 1 302 ? -11.387 9.475 44.524 1.00 42.59 302 ARG A C 1
ATOM 2335 O O . ARG A 1 302 ? -11.888 9.132 45.600 1.00 42.59 302 ARG A O 1
ATOM 2342 N N . GLN A 1 303 ? -11.205 10.754 44.189 1.00 42.06 303 GLN A N 1
ATOM 2343 C CA . GLN A 1 303 ? -11.588 11.869 45.065 1.00 42.06 303 GLN A CA 1
ATOM 2344 C C . GLN A 1 303 ? -13.092 11.861 45.349 1.00 42.06 303 GLN A C 1
ATOM 2346 O O . GLN A 1 303 ? -13.522 12.097 46.480 1.00 42.06 303 GLN A O 1
ATOM 2351 N N . LEU A 1 304 ? -13.888 11.495 44.350 1.00 37.09 304 LEU A N 1
ATOM 2352 C CA . LEU A 1 304 ? -15.336 11.437 44.459 1.00 37.09 304 LEU A CA 1
ATOM 2353 C C . LEU A 1 304 ? -15.841 10.210 45.244 1.00 37.09 304 LEU A C 1
ATOM 2355 O O . LEU A 1 304 ? -16.841 10.307 45.959 1.00 37.09 304 LEU A O 1
ATOM 2359 N N . SER A 1 305 ? -15.114 9.084 45.221 1.00 36.38 305 SER A N 1
ATOM 2360 C CA . SER A 1 305 ? -15.404 7.917 46.077 1.00 36.38 305 SER A CA 1
ATOM 2361 C C . SER A 1 305 ? -15.182 8.193 47.575 1.00 36.38 305 SER A C 1
ATOM 2363 O O . SER A 1 305 ? -15.892 7.653 48.429 1.00 36.38 305 SER A O 1
ATOM 2365 N N . LEU A 1 306 ? -14.218 9.062 47.905 1.00 37.19 306 LEU A N 1
ATOM 2366 C CA . LEU A 1 306 ? -13.879 9.428 49.282 1.00 37.19 306 LEU A CA 1
ATOM 2367 C C . LEU A 1 306 ? -14.931 10.355 49.905 1.00 37.19 306 LEU A C 1
ATOM 2369 O O . LEU A 1 306 ? -15.224 10.217 51.091 1.00 37.19 306 LEU A O 1
ATOM 2373 N N . TYR A 1 307 ? -15.573 11.213 49.106 1.00 35.50 307 TYR A N 1
ATOM 2374 C CA . TYR A 1 307 ? -16.677 12.076 49.553 1.00 35.50 307 TYR A CA 1
ATOM 2375 C C . TYR A 1 307 ? -17.956 11.316 49.934 1.00 35.50 307 TYR A C 1
ATOM 2377 O O . TYR A 1 307 ? -18.819 11.880 50.595 1.00 35.50 307 TYR A O 1
ATOM 2385 N N . ARG A 1 308 ? -18.087 10.039 49.553 1.00 33.50 308 ARG A N 1
ATOM 2386 C CA . ARG A 1 308 ? -19.257 9.197 49.863 1.00 33.50 308 ARG A CA 1
ATOM 2387 C C . ARG A 1 308 ? -19.098 8.378 51.155 1.00 33.50 308 ARG A C 1
ATOM 2389 O O . ARG A 1 308 ? -20.052 7.737 51.586 1.00 33.50 308 ARG A O 1
ATOM 2396 N N . LYS A 1 309 ? -17.894 8.359 51.750 1.00 33.28 309 LYS A N 1
ATOM 2397 C CA . LYS A 1 309 ? -17.576 7.666 53.018 1.00 33.28 309 LYS A CA 1
ATOM 2398 C C . LYS A 1 309 ? -17.482 8.601 54.238 1.00 33.28 309 LYS A C 1
ATOM 2400 O O . LYS A 1 309 ? -17.213 8.103 55.332 1.00 33.28 309 LYS A O 1
ATOM 2405 N N . ALA A 1 310 ? -17.698 9.903 54.058 1.00 33.22 310 ALA A N 1
ATOM 2406 C CA . ALA A 1 310 ? -17.849 10.903 55.120 1.00 33.22 310 ALA A CA 1
ATOM 2407 C C . ALA A 1 310 ? -19.307 11.375 55.179 1.00 33.22 310 ALA A C 1
ATOM 2409 O O . ALA A 1 310 ? -19.781 11.646 56.304 1.00 33.22 310 ALA A O 1
#

Sequence (310 aa):
MSDQYLFGPHKISDLLAVQEGLAPHVFGVDVDAFSPLTLSEIKSIGFVAKIVGGQFDYELLDTMIQYRQVHCPIFLEVPFDFPMTAKDVLIVAHSVESNVIVTPPTSGSPEDWVKWASYVEEFLAALLDLPQFGQEVLPVTSYIQYMSMREMGYQPATLTDNSMMHEYFEKDMDATTMDGLKERLHATVLGYYGGEEGFGVMVHSTLSALHDNLKTMGEQALTRIQEALDNGDREVISKAIMEMLERKSFPSESSAQTIVNAAMAHDSGVLVGLEVQLGLLASTEYDEAAMEALSSLIVDLRQLSLYRKA

pLDDT: mean 75.29, std 19.03, range [33.22, 97.62]